Protein 3BIN (pdb70)

Structure (mmCIF, N/CA/C/O backbone):
data_3BIN
#
_entry.id   3BIN
#
_cell.length_a   135.000
_cell.length_b   135.000
_cell.length_c   50.520
_cell.angle_alpha   90.000
_cell.angle_beta   90.000
_cell.angle_gamma   120.000
#
_symmetry.space_group_name_H-M   'P 65'
#
loop_
_entity.id
_entity.type
_entity.pdbx_description
1 polymer 'Band 4.1-like protein 3'
2 polymer 'Cell adhesion molecule 1'
3 water water
#
loop_
_atom_site.group_PDB
_atom_site.id
_atom_site.type_symbol
_atom_site.label_atom_id
_atom_site.label_alt_id
_atom_site.label_comp_id
_atom_site.label_asym_id
_atom_site.label_entity_id
_atom_site.label_seq_id
_atom_site.pdbx_PDB_ins_code
_atom_site.Cartn_x
_atom_site.Cartn_y
_atom_site.Cartn_z
_atom_site.occupancy
_atom_site.B_iso_or_equiv
_atom_site.auth_seq_id
_atom_site.auth_comp_id
_atom_site.auth_asym_id
_atom_site.auth_atom_id
_atom_site.pdbx_PDB_model_num
ATOM 1 N N . ALA A 1 1 ? 80.876 51.481 -8.436 1.00 56.38 108 ALA A N 1
ATOM 2 C CA . ALA A 1 1 ? 80.045 52.584 -8.903 1.00 54.60 108 ALA A CA 1
ATOM 3 C C . ALA A 1 1 ? 78.567 52.212 -8.873 1.00 54.69 108 ALA A C 1
ATOM 4 O O . ALA A 1 1 ? 77.724 52.934 -9.405 1.00 55.42 108 ALA A O 1
ATOM 6 N N . SER A 1 2 ? 78.259 51.080 -8.248 1.00 52.87 109 SER A N 1
ATOM 7 C CA . SER A 1 2 ? 76.883 50.610 -8.148 1.00 51.14 109 SER A CA 1
ATOM 8 C C . SER A 1 2 ? 76.619 49.960 -6.793 1.00 49.28 109 SER A C 1
ATOM 9 O O . SER A 1 2 ? 77.551 49.611 -6.069 1.00 50.11 109 SER A O 1
ATOM 12 N N . MET A 1 3 ? 75.343 49.801 -6.458 1.00 47.01 110 MET A N 1
ATOM 13 C CA . MET A 1 3 ? 74.953 49.193 -5.192 1.00 45.33 110 MET A CA 1
ATOM 14 C C . MET A 1 3 ? 73.841 48.169 -5.392 1.00 43.34 110 MET A C 1
ATOM 15 O O . MET A 1 3 ? 72.902 48.399 -6.155 1.00 41.79 110 MET A O 1
ATOM 20 N N . GLN A 1 4 ? 73.952 47.039 -4.702 1.00 44.38 111 GLN A N 1
ATOM 21 C CA . GLN A 1 4 ? 72.975 45.997 -4.803 1.00 44.91 111 GLN A CA 1
ATOM 22 C C . GLN A 1 4 ? 71.723 46.402 -3.992 1.00 45.84 111 GLN A C 1
ATOM 23 O O . GLN A 1 4 ? 71.816 46.905 -2.849 1.00 47.23 111 GLN A O 1
ATOM 29 N N . CYS A 1 5 ? 70.582 46.220 -4.646 1.00 45.86 112 CYS A N 1
ATOM 30 C CA . CYS A 1 5 ? 69.265 46.370 -4.096 1.00 45.74 112 CYS A CA 1
ATOM 31 C C . CYS A 1 5 ? 68.516 45.043 -4.045 1.00 45.83 112 CYS A C 1
ATOM 32 O O . CYS A 1 5 ? 68.684 44.198 -4.898 1.00 45.78 112 CYS A O 1
ATOM 35 N N . LYS A 1 6 ? 67.697 44.888 -2.991 1.00 46.26 113 LYS A N 1
ATOM 36 C CA . LYS A 1 6 ? 66.847 43.739 -2.809 1.00 45.65 113 LYS A CA 1
ATOM 37 C C . LYS A 1 6 ? 65.443 44.254 -2.573 1.00 44.78 113 LYS A C 1
ATOM 38 O O . LYS A 1 6 ? 65.272 45.142 -1.755 1.00 43.48 113 LYS A O 1
ATOM 44 N N . VAL A 1 7 ? 64.464 43.665 -3.271 1.00 43.29 114 VAL A N 1
ATOM 45 C CA . VAL A 1 7 ? 63.062 44.040 -3.162 1.00 43.93 114 VAL A CA 1
ATOM 46 C C . VAL A 1 7 ? 62.166 42.806 -2.862 1.00 43.67 114 VAL A C 1
ATOM 47 O O . VAL A 1 7 ? 62.135 41.864 -3.633 1.00 42.87 114 VAL A O 1
ATOM 51 N N . ILE A 1 8 ? 61.450 42.815 -1.739 1.00 44.94 115 ILE A N 1
ATOM 52 C CA . ILE A 1 8 ? 60.448 41.755 -1.426 1.00 45.36 115 ILE A CA 1
ATOM 53 C C . ILE A 1 8 ? 59.217 42.076 -2.256 1.00 45.69 115 ILE A C 1
ATOM 54 O O . ILE A 1 8 ? 58.650 43.175 -2.227 1.00 44.40 115 ILE A O 1
ATOM 59 N N . LEU A 1 9 ? 58.837 41.102 -3.055 1.00 46.90 116 LEU A N 1
ATOM 60 C CA . LEU A 1 9 ? 57.725 41.244 -3.961 1.00 46.96 116 LEU A CA 1
ATOM 61 C C . LEU A 1 9 ? 56.485 40.720 -3.252 1.00 46.96 116 LEU A C 1
ATOM 62 O O . LEU A 1 9 ? 56.574 40.133 -2.138 1.00 46.78 116 LEU A O 1
ATOM 67 N N . LEU A 1 10 ? 55.332 40.934 -3.870 1.00 46.96 117 LEU A N 1
ATOM 68 C CA . LEU A 1 10 ? 54.028 40.715 -3.200 1.00 47.54 117 LEU A CA 1
ATOM 69 C C . LEU A 1 10 ? 53.721 39.240 -3.035 1.00 47.59 117 LEU A C 1
ATOM 70 O O . LEU A 1 10 ? 52.914 38.848 -2.179 1.00 46.63 117 LEU A O 1
ATOM 75 N N . ASP A 1 11 ? 54.376 38.388 -3.847 1.00 48.21 118 ASP A N 1
ATOM 76 C CA . ASP A 1 11 ? 54.185 36.941 -3.684 1.00 47.77 118 ASP A CA 1
ATOM 77 C C . ASP A 1 11 ? 55.191 36.346 -2.708 1.00 47.24 118 ASP A C 1
ATOM 78 O O . ASP A 1 11 ? 55.213 35.166 -2.529 1.00 48.11 118 ASP A O 1
ATOM 83 N N . GLY A 1 12 ? 56.065 37.165 -2.130 1.00 47.62 119 GLY A N 1
ATOM 84 C CA . GLY A 1 12 ? 57.003 36.717 -1.111 1.00 47.24 119 GLY A CA 1
ATOM 85 C C . GLY A 1 12 ? 58.413 36.580 -1.670 1.00 47.40 119 GLY A C 1
ATOM 86 O O . GLY A 1 12 ? 59.352 36.510 -0.902 1.00 47.74 119 GLY A O 1
ATOM 87 N N . SER A 1 13 ? 58.564 36.502 -2.989 1.00 46.25 120 SER A N 1
ATOM 88 C CA . SER A 1 13 ? 59.883 36.329 -3.583 1.00 47.64 120 SER A CA 1
ATOM 89 C C . SER A 1 13 ? 60.657 37.661 -3.540 1.00 49.04 120 SER A C 1
ATOM 90 O O . SER A 1 13 ? 60.172 38.699 -3.089 1.00 49.24 120 SER A O 1
ATOM 93 N N . GLU A 1 14 ? 61.885 37.614 -4.026 1.00 50.75 121 GLU A N 1
ATOM 94 C CA . GLU A 1 14 ? 62.895 38.645 -3.780 1.00 51.12 121 GLU A CA 1
ATOM 95 C C . GLU A 1 14 ? 63.502 38.974 -5.119 1.00 50.04 121 GLU A C 1
ATOM 96 O O . GLU A 1 14 ? 63.907 38.075 -5.816 1.00 51.00 121 GLU A O 1
ATOM 102 N N . TYR A 1 15 ? 63.430 40.239 -5.532 1.00 49.49 122 TYR A N 1
ATOM 103 C CA . TYR A 1 15 ? 64.094 40.726 -6.740 1.00 48.34 122 TYR A CA 1
ATOM 104 C C . TYR A 1 15 ? 65.457 41.384 -6.299 1.00 48.60 122 TYR A C 1
ATOM 105 O O . TYR A 1 15 ? 65.482 42.202 -5.367 1.00 48.80 122 TYR A O 1
ATOM 114 N N . THR A 1 16 ? 66.553 41.009 -6.974 1.00 46.68 123 THR A N 1
ATOM 115 C CA . THR A 1 16 ? 67.863 41.577 -6.796 1.00 47.16 123 THR A CA 1
ATOM 116 C C . THR A 1 16 ? 68.278 42.238 -8.123 1.00 47.20 123 THR A C 1
ATOM 117 O O . THR A 1 16 ? 68.115 41.654 -9.200 1.00 47.26 123 THR A O 1
ATOM 121 N N . CYS A 1 17 ? 68.828 43.455 -8.013 1.00 47.26 124 CYS A N 1
ATOM 122 C CA . CYS A 1 17 ? 69.484 44.169 -9.134 1.00 47.89 124 CYS A CA 1
ATOM 123 C C . CYS A 1 17 ? 70.538 45.094 -8.557 1.00 47.05 124 CYS A C 1
ATOM 124 O O . CYS A 1 17 ? 70.728 45.133 -7.363 1.00 46.83 124 CYS A O 1
ATOM 127 N N . ASP A 1 18 ? 71.278 45.737 -9.431 1.00 47.92 125 ASP A N 1
ATOM 128 C CA . ASP A 1 18 ? 72.276 46.717 -9.073 1.00 48.24 125 ASP A CA 1
ATOM 129 C C . ASP A 1 18 ? 71.818 48.028 -9.695 1.00 48.48 125 ASP A C 1
ATOM 130 O O . ASP A 1 18 ? 71.201 48.030 -10.756 1.00 48.66 125 ASP A O 1
ATOM 135 N N . VAL A 1 19 ? 72.128 49.141 -9.036 1.00 47.78 126 VAL A N 1
ATOM 136 C CA . VAL A 1 19 ? 71.770 50.476 -9.541 1.00 46.87 126 VAL A CA 1
ATOM 137 C C . VAL A 1 19 ? 73.024 51.291 -9.301 1.00 46.96 126 VAL A C 1
ATOM 138 O O . VAL A 1 19 ? 73.864 50.931 -8.491 1.00 46.49 126 VAL A O 1
ATOM 142 N N A GLU A 1 20 ? 73.144 52.395 -10.031 0.50 46.65 127 GLU A N 1
ATOM 143 N N B GLU A 1 20 ? 73.177 52.378 -10.021 0.50 46.65 127 GLU A N 1
ATOM 144 C CA A GLU A 1 20 ? 74.266 53.308 -9.864 0.50 46.50 127 GLU A CA 1
ATOM 145 C CA B GLU A 1 20 ? 74.288 53.265 -9.816 0.50 46.50 127 GLU A CA 1
ATOM 146 C C A GLU A 1 20 ? 74.139 53.986 -8.507 0.50 44.86 127 GLU A C 1
ATOM 147 C C B GLU A 1 20 ? 74.161 53.893 -8.458 0.50 44.86 127 GLU A C 1
ATOM 148 O O A GLU A 1 20 ? 73.031 54.242 -8.036 0.50 43.46 127 GLU A O 1
ATOM 149 O O B GLU A 1 20 ? 73.096 54.032 -7.945 0.50 43.46 127 GLU A O 1
ATOM 160 N N . LYS A 1 21 ? 75.272 54.270 -7.876 1.00 44.66 128 LYS A N 1
ATOM 161 C CA . LYS A 1 21 ? 75.254 54.844 -6.535 1.00 45.00 128 LYS A CA 1
ATOM 162 C C . LYS A 1 21 ? 74.340 56.110 -6.371 1.00 44.61 128 LYS A C 1
ATOM 163 O O . LYS A 1 21 ? 73.700 56.319 -5.334 1.00 44.18 128 LYS A O 1
ATOM 169 N N A ARG A 1 22 ? 74.271 56.941 -7.401 0.50 44.16 129 ARG A N 1
ATOM 170 N N B ARG A 1 22 ? 74.273 56.928 -7.411 0.50 44.12 129 ARG A N 1
ATOM 171 C CA A ARG A 1 22 ? 73.485 58.172 -7.327 0.50 44.10 129 ARG A CA 1
ATOM 172 C CA B ARG A 1 22 ? 73.520 58.175 -7.357 0.50 44.00 129 ARG A CA 1
ATOM 173 C C A ARG A 1 22 ? 72.129 58.081 -8.007 0.50 43.62 129 ARG A C 1
ATOM 174 C C B ARG A 1 22 ? 72.148 58.083 -8.026 0.50 43.57 129 ARG A C 1
ATOM 175 O O A ARG A 1 22 ? 71.519 59.106 -8.302 0.50 43.91 129 ARG A O 1
ATOM 176 O O B ARG A 1 22 ? 71.545 59.110 -8.324 0.50 43.87 129 ARG A O 1
ATOM 191 N N . SER A 1 23 ? 71.638 56.870 -8.224 1.00 43.47 130 SER A N 1
ATOM 192 C CA . SER A 1 23 ? 70.320 56.677 -8.851 1.00 43.13 130 SER A CA 1
ATOM 193 C C . SER A 1 23 ? 69.191 57.261 -8.016 1.00 43.64 130 SER A C 1
ATOM 194 O O . SER A 1 23 ? 69.179 57.195 -6.779 1.00 42.26 130 SER A O 1
ATOM 197 N N . ARG A 1 24 ? 68.250 57.878 -8.712 1.00 44.80 131 ARG A N 1
ATOM 198 C CA . ARG A 1 24 ? 66.992 58.287 -8.133 1.00 46.00 131 ARG A CA 1
ATOM 199 C C . ARG A 1 24 ? 66.149 57.028 -7.904 1.00 46.36 131 ARG A C 1
ATOM 200 O O . ARG A 1 24 ? 66.349 56.007 -8.568 1.00 49.52 131 ARG A O 1
ATOM 208 N N . GLY A 1 25 ? 65.199 57.076 -7.001 1.00 45.38 132 GLY A N 1
ATOM 209 C CA . GLY A 1 25 ? 64.292 55.970 -6.803 1.00 45.11 132 GLY A CA 1
ATOM 210 C C . GLY A 1 25 ? 63.576 55.425 -8.031 1.00 45.10 132 GLY A C 1
ATOM 211 O O . GLY A 1 25 ? 63.383 54.236 -8.107 1.00 45.05 132 GLY A O 1
ATOM 212 N N . GLN A 1 26 ? 63.174 56.297 -8.962 1.00 45.02 133 GLN A N 1
ATOM 213 C CA . GLN A 1 26 ? 62.675 55.883 -10.285 1.00 45.43 133 GLN A CA 1
ATOM 214 C C . GLN A 1 26 ? 63.456 54.750 -10.991 1.00 44.89 133 GLN A C 1
ATOM 215 O O . GLN A 1 26 ? 62.870 53.849 -11.556 1.00 46.73 133 GLN A O 1
ATOM 221 N N . VAL A 1 27 ? 64.769 54.811 -10.986 1.00 45.25 134 VAL A N 1
ATOM 222 C CA . VAL A 1 27 ? 65.579 53.763 -11.624 1.00 44.43 134 VAL A CA 1
ATOM 223 C C . VAL A 1 27 ? 65.193 52.369 -11.147 1.00 44.41 134 VAL A C 1
ATOM 224 O O . VAL A 1 27 ? 65.017 51.443 -11.967 1.00 44.25 134 VAL A O 1
ATOM 228 N N . LEU A 1 28 ? 65.116 52.219 -9.824 1.00 44.76 135 LEU A N 1
ATOM 229 C CA . LEU A 1 28 ? 64.892 50.928 -9.191 1.00 43.78 135 LEU A CA 1
ATOM 230 C C . LEU A 1 28 ? 63.429 50.517 -9.391 1.00 45.10 135 LEU A C 1
ATOM 231 O O . LEU A 1 28 ? 63.110 49.383 -9.760 1.00 44.19 135 LEU A O 1
ATOM 236 N N . PHE A 1 29 ? 62.514 51.455 -9.133 1.00 46.30 136 PHE A N 1
ATOM 237 C CA . PHE A 1 29 ? 61.089 51.229 -9.394 1.00 46.18 136 PHE A CA 1
ATOM 238 C C . PHE A 1 29 ? 60.816 50.750 -10.833 1.00 46.09 136 PHE A C 1
ATOM 239 O O . PHE A 1 29 ? 60.094 49.819 -11.061 1.00 46.09 136 PHE A O 1
ATOM 247 N N . ASP A 1 30 ? 61.459 51.358 -11.799 1.00 45.89 137 ASP A N 1
ATOM 248 C CA . ASP A 1 30 ? 61.241 50.979 -13.206 1.00 46.52 137 ASP A CA 1
ATOM 249 C C . ASP A 1 30 ? 61.766 49.593 -13.421 1.00 46.01 137 ASP A C 1
ATOM 250 O O . ASP A 1 30 ? 61.151 48.849 -14.135 1.00 45.67 137 ASP A O 1
ATOM 255 N N . LYS A 1 31 ? 62.860 49.229 -12.755 1.00 45.67 138 LYS A N 1
ATOM 256 C CA . LYS A 1 31 ? 63.408 47.882 -12.928 1.00 45.93 138 LYS A CA 1
ATOM 257 C C . LYS A 1 31 ? 62.507 46.785 -12.320 1.00 45.56 138 LYS A C 1
ATOM 258 O O . LYS A 1 31 ? 62.317 45.732 -12.874 1.00 46.08 138 LYS A O 1
ATOM 264 N N . VAL A 1 32 ? 61.953 47.061 -11.178 1.00 45.75 139 VAL A N 1
ATOM 265 C CA . VAL A 1 32 ? 61.016 46.160 -10.519 1.00 46.57 139 VAL A CA 1
ATOM 266 C C . VAL A 1 32 ? 59.729 45.970 -11.335 1.00 46.17 139 VAL A C 1
ATOM 267 O O . VAL A 1 32 ? 59.298 44.884 -11.512 1.00 48.05 139 VAL A O 1
ATOM 271 N N . CYS A 1 33 ? 59.130 47.033 -11.834 1.00 46.30 140 CYS A N 1
ATOM 272 C CA . CYS A 1 33 ? 57.931 46.946 -12.630 1.00 45.59 140 CYS A CA 1
ATOM 273 C C . CYS A 1 33 ? 58.177 46.272 -13.938 1.00 44.83 140 CYS A C 1
ATOM 274 O O . CYS A 1 33 ? 57.325 45.590 -14.451 1.00 44.26 140 CYS A O 1
ATOM 277 N N . GLU A 1 34 ? 59.325 46.485 -14.515 1.00 45.45 141 GLU A N 1
ATOM 278 C CA . GLU A 1 34 ? 59.707 45.739 -15.726 1.00 45.68 141 GLU A CA 1
ATOM 279 C C . GLU A 1 34 ? 59.791 44.219 -15.464 1.00 45.09 141 GLU A C 1
ATOM 280 O O . GLU A 1 34 ? 59.373 43.386 -16.277 1.00 45.17 141 GLU A O 1
ATOM 286 N N . HIS A 1 35 ? 60.429 43.888 -14.348 1.00 44.64 142 HIS A N 1
ATOM 287 C CA . HIS A 1 35 ? 60.515 42.548 -13.861 1.00 44.68 142 HIS A CA 1
ATOM 288 C C . HIS A 1 35 ? 59.098 41.914 -13.757 1.00 43.86 142 HIS A C 1
ATOM 289 O O . HIS A 1 35 ? 58.923 40.772 -14.085 1.00 42.85 142 HIS A O 1
ATOM 296 N N . LEU A 1 36 ? 58.176 42.651 -13.150 1.00 43.51 143 LEU A N 1
ATOM 297 C CA . LEU A 1 36 ? 56.825 42.271 -12.989 1.00 43.22 143 LEU A CA 1
ATOM 298 C C . LEU A 1 36 ? 55.904 42.397 -14.190 1.00 42.57 143 LEU A C 1
ATOM 299 O O . LEU A 1 36 ? 54.735 42.039 -14.098 1.00 43.16 143 LEU A O 1
ATOM 304 N N . ASN A 1 37 ? 56.412 42.843 -15.318 1.00 42.61 144 ASN A N 1
ATOM 305 C CA . ASN A 1 37 ? 55.608 43.132 -16.519 1.00 42.76 144 ASN A CA 1
ATOM 306 C C . ASN A 1 37 ? 54.355 43.954 -16.165 1.00 44.04 144 ASN A C 1
ATOM 307 O O . ASN A 1 37 ? 53.238 43.710 -16.673 1.00 43.95 144 ASN A O 1
ATOM 312 N N . LEU A 1 38 ? 54.550 44.904 -15.234 1.00 44.67 145 LEU A N 1
ATOM 313 C CA . LEU A 1 38 ? 53.577 45.900 -14.778 1.00 44.15 145 LEU A CA 1
ATOM 314 C C . LEU A 1 38 ? 53.650 47.220 -15.548 1.00 45.62 145 LEU A C 1
ATOM 315 O O . LEU A 1 38 ? 54.655 47.990 -15.452 1.00 46.30 145 LEU A O 1
ATOM 320 N N . LEU A 1 39 ? 52.627 47.436 -16.390 1.00 45.94 146 LEU A N 1
ATOM 321 C CA . LEU A 1 39 ? 52.441 48.645 -17.095 1.00 45.96 146 LEU A CA 1
ATOM 322 C C . LEU A 1 39 ? 51.687 49.753 -16.266 1.00 45.83 146 LEU A C 1
ATOM 323 O O . LEU A 1 39 ? 52.045 50.917 -16.405 1.00 45.22 146 LEU A O 1
ATOM 328 N N . GLU A 1 40 ? 50.707 49.391 -15.430 1.00 45.20 147 GLU A N 1
ATOM 329 C CA . GLU A 1 40 ? 49.952 50.338 -14.598 1.00 45.20 147 GLU A CA 1
ATOM 330 C C . GLU A 1 40 ? 50.656 50.522 -13.290 1.00 45.75 147 GLU A C 1
ATOM 331 O O . GLU A 1 40 ? 50.169 50.142 -12.214 1.00 45.45 147 GLU A O 1
ATOM 337 N N . LYS A 1 41 ? 51.819 51.146 -13.365 1.00 45.87 148 LYS A N 1
ATOM 338 C CA . LYS A 1 41 ? 52.669 51.146 -12.202 1.00 46.86 148 LYS A CA 1
ATOM 339 C C . LYS A 1 41 ? 52.477 52.232 -11.176 1.00 47.49 148 LYS A C 1
ATOM 340 O O . LYS A 1 41 ? 53.041 52.218 -10.104 1.00 49.76 148 LYS A O 1
ATOM 346 N N . ASP A 1 42 ? 51.646 53.173 -11.512 1.00 48.65 149 ASP A N 1
ATOM 347 C CA . ASP A 1 42 ? 51.429 54.373 -10.769 1.00 48.10 149 ASP A CA 1
ATOM 348 C C . ASP A 1 42 ? 50.705 54.153 -9.478 1.00 47.04 149 ASP A C 1
ATOM 349 O O . ASP A 1 42 ? 50.760 54.977 -8.600 1.00 48.14 149 ASP A O 1
ATOM 354 N N . TYR A 1 43 ? 49.975 53.066 -9.376 1.00 45.89 150 TYR A N 1
ATOM 355 C CA . TYR A 1 43 ? 49.312 52.690 -8.143 1.00 46.06 150 TYR A CA 1
ATOM 356 C C . TYR A 1 43 ? 50.286 52.158 -7.090 1.00 46.07 150 TYR A C 1
ATOM 357 O O . TYR A 1 43 ? 49.910 52.008 -5.944 1.00 46.81 150 TYR A O 1
ATOM 366 N N . PHE A 1 44 ? 51.527 51.906 -7.481 1.00 46.03 151 PHE A N 1
ATOM 367 C CA . PHE A 1 44 ? 52.484 51.096 -6.683 1.00 46.92 151 PHE A CA 1
ATOM 368 C C . PHE A 1 44 ? 53.670 51.939 -6.277 1.00 46.79 151 PHE A C 1
ATOM 369 O O . PHE A 1 44 ? 53.927 52.979 -6.860 1.00 47.32 151 PHE A O 1
ATOM 377 N N . GLY A 1 45 ? 54.352 51.509 -5.224 1.00 47.81 152 GLY A N 1
ATOM 378 C CA . GLY A 1 45 ? 55.655 52.055 -4.871 1.00 47.83 152 GLY A CA 1
ATOM 379 C C . GLY A 1 45 ? 56.541 51.087 -4.113 1.00 47.27 152 GLY A C 1
ATOM 380 O O . GLY A 1 45 ? 56.201 49.956 -3.980 1.00 47.33 152 GLY A O 1
ATOM 381 N N . LEU A 1 46 ? 57.642 51.615 -3.582 1.00 47.25 153 LEU A N 1
ATOM 382 C CA . LEU A 1 46 ? 58.651 50.897 -2.798 1.00 47.58 153 LEU A CA 1
ATOM 383 C C . LEU A 1 46 ? 58.738 51.502 -1.425 1.00 46.12 153 LEU A C 1
ATOM 384 O O . LEU A 1 46 ? 58.795 52.705 -1.316 1.00 46.31 153 LEU A O 1
ATOM 389 N N . THR A 1 47 ? 58.656 50.682 -0.378 1.00 46.59 154 THR A N 1
ATOM 390 C CA . THR A 1 47 ? 58.948 51.120 0.992 1.00 46.78 154 THR A CA 1
ATOM 391 C C . THR A 1 47 ? 60.312 50.596 1.456 1.00 47.14 154 THR A C 1
ATOM 392 O O . THR A 1 47 ? 60.901 49.611 0.873 1.00 45.87 154 THR A O 1
ATOM 396 N N . TYR A 1 48 ? 60.845 51.337 2.424 1.00 46.21 155 TYR A N 1
ATOM 397 C CA . TYR A 1 48 ? 62.065 51.018 3.120 1.00 46.17 155 TYR A CA 1
ATOM 398 C C . TYR A 1 48 ? 61.845 51.352 4.582 1.00 45.92 155 TYR A C 1
ATOM 399 O O . TYR A 1 48 ? 60.846 51.984 4.900 1.00 46.28 155 TYR A O 1
ATOM 408 N N . ARG A 1 49 ? 62.680 50.790 5.466 1.00 47.21 156 ARG A N 1
ATOM 409 C CA . ARG A 1 49 ? 62.711 51.148 6.921 1.00 47.67 156 ARG A CA 1
ATOM 410 C C . ARG A 1 49 ? 63.882 52.056 7.137 1.00 48.30 156 ARG A C 1
ATOM 411 O O . ARG A 1 49 ? 64.951 51.824 6.540 1.00 48.52 156 ARG A O 1
ATOM 419 N N . ASP A 1 50 ? 63.699 53.095 7.944 1.00 48.58 157 ASP A N 1
ATOM 420 C CA . ASP A 1 50 ? 64.779 53.996 8.270 1.00 49.31 157 ASP A CA 1
ATOM 421 C C . ASP A 1 50 ? 65.458 53.520 9.563 1.00 50.16 157 ASP A C 1
ATOM 422 O O . ASP A 1 50 ? 65.091 52.435 10.108 1.00 50.58 157 ASP A O 1
ATOM 427 N N . ALA A 1 51 ? 66.421 54.325 10.046 1.00 50.10 158 ALA A N 1
ATOM 428 C CA . ALA A 1 51 ? 67.278 53.917 11.146 1.00 51.15 158 ALA A CA 1
ATOM 429 C C . ALA A 1 51 ? 66.469 53.760 12.399 1.00 52.14 158 ALA A C 1
ATOM 430 O O . ALA A 1 51 ? 66.968 53.130 13.340 1.00 53.66 158 ALA A O 1
ATOM 432 N N . GLU A 1 52 ? 65.225 54.295 12.415 1.00 52.58 159 GLU A N 1
ATOM 433 C CA . GLU A 1 52 ? 64.302 54.172 13.580 1.00 51.74 159 GLU A CA 1
ATOM 434 C C . GLU A 1 52 ? 63.283 53.052 13.337 1.00 51.17 159 GLU A C 1
ATOM 435 O O . GLU A 1 52 ? 62.331 52.898 14.088 1.00 50.59 159 GLU A O 1
ATOM 441 N N . ASN A 1 53 ? 63.486 52.291 12.269 1.00 50.61 160 ASN A N 1
ATOM 442 C CA . ASN A 1 53 ? 62.594 51.196 11.879 1.00 50.75 160 ASN A CA 1
ATOM 443 C C . ASN A 1 53 ? 61.159 51.616 11.515 1.00 50.13 160 ASN A C 1
ATOM 444 O O . ASN A 1 53 ? 60.227 50.807 11.613 1.00 49.07 160 ASN A O 1
ATOM 449 N N . GLN A 1 54 ? 61.009 52.872 11.091 1.00 50.26 161 GLN A N 1
ATOM 450 C CA . GLN A 1 54 ? 59.747 53.377 10.536 1.00 50.67 161 GLN A CA 1
ATOM 451 C C . GLN A 1 54 ? 59.699 53.135 9.035 1.00 49.99 161 GLN A C 1
ATOM 452 O O . GLN A 1 54 ? 60.697 53.333 8.361 1.00 49.08 161 GLN A O 1
ATOM 458 N N . LYS A 1 55 ? 58.523 52.735 8.530 1.00 50.24 162 LYS A N 1
ATOM 459 C CA . LYS A 1 55 ? 58.282 52.614 7.089 1.00 51.32 162 LYS A CA 1
ATOM 460 C C . LYS A 1 55 ? 58.124 53.929 6.335 1.00 49.67 162 LYS A C 1
ATOM 461 O O . LYS A 1 55 ? 57.414 54.829 6.767 1.00 48.30 162 LYS A O 1
ATOM 467 N N . ASN A 1 56 ? 58.698 53.978 5.136 1.00 48.39 163 ASN A N 1
ATOM 468 C CA . ASN A 1 56 ? 58.800 55.218 4.394 1.00 46.52 163 ASN A CA 1
ATOM 469 C C . ASN A 1 56 ? 58.599 54.840 2.992 1.00 44.59 163 ASN A C 1
ATOM 470 O O . ASN A 1 56 ? 59.101 53.860 2.629 1.00 44.27 163 ASN A O 1
ATOM 475 N N . TRP A 1 57 ? 57.924 55.644 2.181 1.00 44.71 164 TRP A N 1
ATOM 476 C CA . TRP A 1 57 ? 57.938 55.424 0.729 1.00 45.01 164 TRP A CA 1
ATOM 477 C C . TRP A 1 57 ? 59.236 55.938 0.151 1.00 44.64 164 TRP A C 1
ATOM 478 O O . TRP A 1 57 ? 59.650 57.005 0.499 1.00 44.02 164 TRP A O 1
ATOM 489 N N . LEU A 1 58 ? 59.862 55.179 -0.762 1.00 45.22 165 LEU A N 1
ATOM 490 C CA . LEU A 1 58 ? 60.992 55.695 -1.520 1.00 45.21 165 LEU A CA 1
ATOM 491 C C . LEU A 1 58 ? 60.449 56.704 -2.499 1.00 45.77 165 LEU A C 1
ATOM 492 O O . LEU A 1 58 ? 59.604 56.386 -3.278 1.00 46.78 165 LEU A O 1
ATOM 497 N N . ASP A 1 59 ? 60.899 57.947 -2.399 1.00 46.97 166 ASP A N 1
ATOM 498 C CA . ASP A 1 59 ? 60.575 59.038 -3.343 1.00 45.96 166 ASP A CA 1
ATOM 499 C C . ASP A 1 59 ? 61.343 58.765 -4.644 1.00 45.87 166 ASP A C 1
ATOM 500 O O . ASP A 1 59 ? 62.566 58.764 -4.636 1.00 44.74 166 ASP A O 1
ATOM 505 N N . PRO A 1 60 ? 60.611 58.519 -5.775 1.00 46.68 167 PRO A N 1
ATOM 506 C CA . PRO A 1 60 ? 61.222 58.238 -7.064 1.00 45.94 167 PRO A CA 1
ATOM 507 C C . PRO A 1 60 ? 61.938 59.397 -7.675 1.00 45.89 167 PRO A C 1
ATOM 508 O O . PRO A 1 60 ? 62.776 59.214 -8.527 1.00 46.53 167 PRO A O 1
ATOM 512 N N . ALA A 1 61 ? 61.661 60.595 -7.209 1.00 46.56 168 ALA A N 1
ATOM 513 C CA . ALA A 1 61 ? 62.250 61.808 -7.778 1.00 47.08 168 ALA A CA 1
ATOM 514 C C . ALA A 1 61 ? 63.586 62.145 -7.147 1.00 47.80 168 ALA A C 1
ATOM 515 O O . ALA A 1 61 ? 64.245 63.073 -7.562 1.00 49.70 168 ALA A O 1
ATOM 517 N N . LYS A 1 62 ? 64.001 61.375 -6.166 1.00 48.22 169 LYS A N 1
ATOM 518 C CA . LYS A 1 62 ? 65.127 61.732 -5.338 1.00 48.83 169 LYS A CA 1
ATOM 519 C C . LYS A 1 62 ? 66.146 60.599 -5.273 1.00 47.30 169 LYS A C 1
ATOM 520 O O . LYS A 1 62 ? 65.755 59.460 -5.318 1.00 46.40 169 LYS A O 1
ATOM 526 N N . GLU A 1 63 ? 67.431 60.921 -5.173 1.00 46.56 170 GLU A N 1
ATOM 527 C CA . GLU A 1 63 ? 68.465 59.914 -4.893 1.00 46.68 170 GLU A CA 1
ATOM 528 C C . GLU A 1 63 ? 68.068 58.987 -3.716 1.00 45.82 170 GLU A C 1
ATOM 529 O O . GLU A 1 63 ? 67.553 59.442 -2.662 1.00 45.34 170 GLU A O 1
ATOM 535 N N . ILE A 1 64 ? 68.259 57.702 -3.944 1.00 45.11 171 ILE A N 1
ATOM 536 C CA . ILE A 1 64 ? 68.071 56.665 -2.968 1.00 45.58 171 ILE A CA 1
ATOM 537 C C . ILE A 1 64 ? 69.032 56.894 -1.818 1.00 46.19 171 ILE A C 1
ATOM 538 O O . ILE A 1 64 ? 68.696 56.696 -0.689 1.00 47.13 171 ILE A O 1
ATOM 543 N N . LYS A 1 65 ? 70.233 57.288 -2.171 1.00 46.00 172 LYS A N 1
ATOM 544 C CA . LYS A 1 65 ? 71.294 57.737 -1.295 1.00 46.51 172 LYS A CA 1
ATOM 545 C C . LYS A 1 65 ? 70.840 58.614 -0.159 1.00 47.01 172 LYS A C 1
ATOM 546 O O . LYS A 1 65 ? 71.282 58.476 0.938 1.00 47.09 172 LYS A O 1
ATOM 552 N N . LYS A 1 66 ? 69.980 59.561 -0.456 1.00 47.97 173 LYS A N 1
ATOM 553 C CA . LYS A 1 66 ? 69.603 60.562 0.500 1.00 47.62 173 LYS A CA 1
ATOM 554 C C . LYS A 1 66 ? 68.559 60.079 1.421 1.00 48.46 173 LYS A C 1
ATOM 555 O O . LYS A 1 66 ? 68.457 60.533 2.514 1.00 50.80 173 LYS A O 1
ATOM 561 N N . GLN A 1 67 ? 67.795 59.124 0.954 1.00 47.47 174 GLN A N 1
ATOM 562 C CA . GLN A 1 67 ? 66.704 58.535 1.686 1.00 46.33 174 GLN A CA 1
ATOM 563 C C . GLN A 1 67 ? 67.131 57.368 2.601 1.00 46.63 174 GLN A C 1
ATOM 564 O O . GLN A 1 67 ? 66.811 57.360 3.799 1.00 46.78 174 GLN A O 1
ATOM 570 N N . VAL A 1 68 ? 67.852 56.383 2.045 1.00 46.61 175 VAL A N 1
ATOM 571 C CA . VAL A 1 68 ? 68.316 55.193 2.799 1.00 44.65 175 VAL A CA 1
ATOM 572 C C . VAL A 1 68 ? 69.783 55.474 3.070 1.00 45.42 175 VAL A C 1
ATOM 573 O O . VAL A 1 68 ? 70.642 55.398 2.136 1.00 45.64 175 VAL A O 1
ATOM 577 N N . ARG A 1 69 ? 70.081 55.848 4.333 1.00 44.72 176 ARG A N 1
ATOM 578 C CA . ARG A 1 69 ? 71.448 56.177 4.747 1.00 44.04 176 ARG A CA 1
ATOM 579 C C . ARG A 1 69 ? 72.342 54.925 4.869 1.00 44.09 176 ARG A C 1
ATOM 580 O O . ARG A 1 69 ? 73.559 54.977 4.567 1.00 44.65 176 ARG A O 1
ATOM 588 N N . SER A 1 70 ? 71.754 53.831 5.366 1.00 42.95 177 SER A N 1
ATOM 589 C CA . SER A 1 70 ? 72.371 52.528 5.353 1.00 43.19 177 SER A CA 1
ATOM 590 C C . SER A 1 70 ? 72.676 52.074 3.919 1.00 42.58 177 SER A C 1
ATOM 591 O O . SER A 1 70 ? 71.935 52.357 3.030 1.00 43.43 177 SER A O 1
ATOM 594 N N . GLY A 1 71 ? 73.709 51.273 3.725 1.00 42.89 178 GLY A N 1
ATOM 595 C CA . GLY A 1 71 ? 73.927 50.605 2.416 1.00 42.92 178 GLY A CA 1
ATOM 596 C C . GLY A 1 71 ? 73.001 49.452 2.139 1.00 43.22 178 GLY A C 1
ATOM 597 O O . GLY A 1 71 ? 73.076 48.876 1.065 1.00 42.25 178 GLY A O 1
ATOM 598 N N . ALA A 1 72 ? 72.170 49.102 3.140 1.00 43.80 179 ALA A N 1
ATOM 599 C CA . ALA A 1 72 ? 71.220 48.025 3.075 1.00 44.06 179 ALA A CA 1
ATOM 600 C C . ALA A 1 72 ? 69.983 48.568 2.358 1.00 44.91 179 ALA A C 1
ATOM 601 O O . ALA A 1 72 ? 68.966 48.944 2.951 1.00 45.82 179 ALA A O 1
ATOM 603 N N . TRP A 1 73 ? 70.076 48.554 1.038 1.00 45.01 180 TRP A N 1
ATOM 604 C CA . TRP A 1 73 ? 69.072 49.099 0.121 1.00 44.90 180 TRP A CA 1
ATOM 605 C C . TRP A 1 73 ? 68.100 47.951 -0.105 1.00 45.81 180 TRP A C 1
ATOM 606 O O . TRP A 1 73 ? 68.084 47.324 -1.199 1.00 45.73 180 TRP A O 1
ATOM 617 N N A HIS A 1 74 ? 67.350 47.631 0.969 0.50 45.98 181 HIS A N 1
ATOM 618 N N B HIS A 1 74 ? 67.310 47.664 0.940 0.50 45.39 181 HIS A N 1
ATOM 619 C CA A HIS A 1 74 ? 66.333 46.581 0.984 0.50 45.54 181 HIS A CA 1
ATOM 620 C CA B HIS A 1 74 ? 66.367 46.562 0.939 0.50 44.86 181 HIS A CA 1
ATOM 621 C C A HIS A 1 74 ? 65.006 47.299 0.967 0.50 45.69 181 HIS A C 1
ATOM 622 C C B HIS A 1 74 ? 64.968 47.149 1.069 0.50 45.19 181 HIS A C 1
ATOM 623 O O A HIS A 1 74 ? 64.791 48.257 1.714 0.50 46.03 181 HIS A O 1
ATOM 624 O O B HIS A 1 74 ? 64.652 47.815 2.055 0.50 45.34 181 HIS A O 1
ATOM 637 N N . PHE A 1 75 ? 64.120 46.816 0.100 1.00 45.84 182 PHE A N 1
ATOM 638 C CA . PHE A 1 75 ? 62.813 47.449 -0.057 1.00 45.48 182 PHE A CA 1
ATOM 639 C C . PHE A 1 75 ? 61.668 46.445 -0.141 1.00 46.58 182 PHE A C 1
ATOM 640 O O . PHE A 1 75 ? 61.882 45.246 -0.317 1.00 47.39 182 PHE A O 1
ATOM 648 N N . SER A 1 76 ? 60.450 46.963 -0.027 1.00 46.37 183 SER A N 1
ATOM 649 C CA . SER A 1 76 ? 59.233 46.179 -0.216 1.00 46.49 183 SER A CA 1
ATOM 650 C C . SER A 1 76 ? 58.321 46.827 -1.264 1.00 44.55 183 SER A C 1
ATOM 651 O O . SER A 1 76 ? 58.012 48.016 -1.182 1.00 43.52 183 SER A O 1
ATOM 654 N N . PHE A 1 77 ? 57.898 46.035 -2.246 1.00 45.04 184 PHE A N 1
ATOM 655 C CA . PHE A 1 77 ? 57.026 46.508 -3.330 1.00 45.27 184 PHE A CA 1
ATOM 656 C C . PHE A 1 77 ? 55.560 46.385 -2.891 1.00 46.01 184 PHE A C 1
ATOM 657 O O . PHE A 1 77 ? 55.073 45.303 -2.534 1.00 45.97 184 PHE A O 1
ATOM 665 N N . ASN A 1 78 ? 54.839 47.499 -2.944 1.00 46.70 185 ASN A N 1
ATOM 666 C CA . ASN A 1 78 ? 53.529 47.584 -2.307 1.00 45.96 185 ASN A CA 1
ATOM 667 C C . ASN A 1 78 ? 52.575 48.468 -3.093 1.00 46.58 185 ASN A C 1
ATOM 668 O O . ASN A 1 78 ? 52.999 49.280 -3.887 1.00 45.11 185 ASN A O 1
ATOM 673 N N . VAL A 1 79 ? 51.263 48.293 -2.864 1.00 47.19 186 VAL A N 1
ATOM 674 C CA . VAL A 1 79 ? 50.262 49.226 -3.383 1.00 44.88 186 VAL A CA 1
ATOM 675 C C . VAL A 1 79 ? 50.384 50.525 -2.534 1.00 45.26 186 VAL A C 1
ATOM 676 O O . VAL A 1 79 ? 50.456 50.482 -1.284 1.00 44.30 186 VAL A O 1
ATOM 680 N N . LYS A 1 80 ? 50.476 51.647 -3.241 1.00 44.73 187 LYS A N 1
ATOM 681 C CA . LYS A 1 80 ? 50.533 52.985 -2.651 1.00 45.28 187 LYS A CA 1
ATOM 682 C C . LYS A 1 80 ? 49.174 53.675 -2.708 1.00 43.30 187 LYS A C 1
ATOM 683 O O . LYS A 1 80 ? 48.706 54.259 -1.747 1.00 42.27 187 LYS A O 1
ATOM 689 N N . PHE A 1 81 ? 48.554 53.618 -3.889 1.00 45.03 188 PHE A N 1
ATOM 690 C CA . PHE A 1 81 ? 47.245 54.263 -4.100 1.00 45.19 188 PHE A CA 1
ATOM 691 C C . PHE A 1 81 ? 46.316 53.166 -4.477 1.00 44.95 188 PHE A C 1
ATOM 692 O O . PHE A 1 81 ? 46.450 52.578 -5.528 1.00 44.15 188 PHE A O 1
ATOM 700 N N . TYR A 1 82 ? 45.374 52.866 -3.594 1.00 45.68 189 TYR A N 1
ATOM 701 C CA . TYR A 1 82 ? 44.415 51.774 -3.860 1.00 46.04 189 TYR A CA 1
ATOM 702 C C . TYR A 1 82 ? 43.297 52.346 -4.717 1.00 46.04 189 TYR A C 1
ATOM 703 O O . TYR A 1 82 ? 42.635 53.329 -4.280 1.00 45.41 189 TYR A O 1
ATOM 712 N N . PRO A 1 83 ? 43.099 51.765 -5.922 1.00 46.24 190 PRO A N 1
ATOM 713 C CA . PRO A 1 83 ? 42.039 52.219 -6.833 1.00 46.83 190 PRO A CA 1
ATOM 714 C C . PRO A 1 83 ? 40.664 52.066 -6.177 1.00 46.87 190 PRO A C 1
ATOM 715 O O . PRO A 1 83 ? 40.340 50.972 -5.696 1.00 49.00 190 PRO A O 1
ATOM 719 N N . PRO A 1 84 ? 39.859 53.125 -6.166 1.00 46.30 191 PRO A N 1
ATOM 720 C CA . PRO A 1 84 ? 38.497 52.952 -5.678 1.00 47.11 191 PRO A CA 1
ATOM 721 C C . PRO A 1 84 ? 37.626 51.936 -6.449 1.00 47.58 191 PRO A C 1
ATOM 722 O O . PRO A 1 84 ? 36.734 51.374 -5.828 1.00 47.63 191 PRO A O 1
ATOM 726 N N . ASP A 1 85 ? 37.824 51.804 -7.780 1.00 48.55 192 ASP A N 1
ATOM 727 C CA . ASP A 1 85 ? 37.220 50.754 -8.623 1.00 47.86 192 ASP A CA 1
ATOM 728 C C . ASP A 1 85 ? 38.220 49.991 -9.462 1.00 47.93 192 ASP A C 1
ATOM 729 O O . ASP A 1 85 ? 38.560 50.374 -10.557 1.00 48.61 192 ASP A O 1
ATOM 734 N N . PRO A 1 86 ? 38.706 48.877 -8.909 1.00 47.54 193 PRO A N 1
ATOM 735 C CA . PRO A 1 86 ? 39.629 48.008 -9.591 1.00 46.57 193 PRO A CA 1
ATOM 736 C C . PRO A 1 86 ? 39.128 47.384 -10.845 1.00 45.96 193 PRO A C 1
ATOM 737 O O . PRO A 1 86 ? 39.973 46.953 -11.591 1.00 45.47 193 PRO A O 1
ATOM 741 N N . ALA A 1 87 ? 37.798 47.265 -11.054 1.00 45.18 194 ALA A N 1
ATOM 742 C CA . ALA A 1 87 ? 37.268 46.780 -12.316 1.00 45.41 194 ALA A CA 1
ATOM 743 C C . ALA A 1 87 ? 37.649 47.660 -13.505 1.00 45.31 194 ALA A C 1
ATOM 744 O O . ALA A 1 87 ? 37.577 47.194 -14.613 1.00 44.89 194 ALA A O 1
ATOM 746 N N . GLN A 1 88 ? 38.041 48.915 -13.246 1.00 46.26 195 GLN A N 1
ATOM 747 C CA . GLN A 1 88 ? 38.395 49.913 -14.259 1.00 47.02 195 GLN A CA 1
ATOM 748 C C . GLN A 1 88 ? 39.881 49.895 -14.621 1.00 47.23 195 GLN A C 1
ATOM 749 O O . GLN A 1 88 ? 40.304 50.506 -15.587 1.00 47.37 195 GLN A O 1
ATOM 755 N N . LEU A 1 89 ? 40.690 49.168 -13.856 1.00 47.42 196 LEU A N 1
ATOM 756 C CA . LEU A 1 89 ? 42.061 48.899 -14.241 1.00 47.75 196 LEU A CA 1
ATOM 757 C C . LEU A 1 89 ? 42.109 48.254 -15.621 1.00 47.41 196 LEU A C 1
ATOM 758 O O . LEU A 1 89 ? 41.257 47.477 -15.925 1.00 47.53 196 LEU A O 1
ATOM 763 N N . SER A 1 90 ? 43.095 48.575 -16.454 1.00 46.96 197 SER A N 1
ATOM 764 C CA . SER A 1 90 ? 43.135 48.028 -17.806 1.00 47.30 197 SER A CA 1
ATOM 765 C C . SER A 1 90 ? 43.562 46.555 -17.857 1.00 45.92 197 SER A C 1
ATOM 766 O O . SER A 1 90 ? 43.235 45.845 -18.796 1.00 44.49 197 SER A O 1
ATOM 769 N N . GLU A 1 91 ? 44.382 46.137 -16.896 1.00 45.64 198 GLU A N 1
ATOM 770 C CA . GLU A 1 91 ? 45.069 44.828 -16.999 1.00 46.04 198 GLU A CA 1
ATOM 771 C C . GLU A 1 91 ? 44.759 43.933 -15.826 1.00 44.68 198 GLU A C 1
ATOM 772 O O . GLU A 1 91 ? 44.712 44.363 -14.683 1.00 45.28 198 GLU A O 1
ATOM 778 N N . ASP A 1 92 ? 44.493 42.682 -16.152 1.00 45.12 199 ASP A N 1
ATOM 779 C CA . ASP A 1 92 ? 44.304 41.600 -15.145 1.00 44.64 199 ASP A CA 1
ATOM 780 C C . ASP A 1 92 ? 45.462 41.499 -14.189 1.00 44.05 199 ASP A C 1
ATOM 781 O O . ASP A 1 92 ? 45.253 41.342 -13.000 1.00 45.04 199 ASP A O 1
ATOM 786 N N . ILE A 1 93 ? 46.687 41.652 -14.680 1.00 44.56 200 ILE A N 1
ATOM 787 C CA . ILE A 1 93 ? 47.847 41.548 -13.822 1.00 44.80 200 ILE A CA 1
ATOM 788 C C . ILE A 1 93 ? 47.919 42.618 -12.715 1.00 45.02 200 ILE A C 1
ATOM 789 O O . ILE A 1 93 ? 48.375 42.319 -11.599 1.00 46.26 200 ILE A O 1
ATOM 794 N N . THR A 1 94 ? 47.483 43.859 -12.989 1.00 45.01 201 THR A N 1
ATOM 795 C CA . THR A 1 94 ? 47.431 44.922 -11.966 1.00 45.27 201 THR A CA 1
ATOM 796 C C . THR A 1 94 ? 46.534 44.502 -10.846 1.00 45.95 201 THR A C 1
ATOM 797 O O . THR A 1 94 ? 46.880 44.613 -9.695 1.00 46.82 201 THR A O 1
ATOM 801 N N . ARG A 1 95 ? 45.372 43.979 -11.227 1.00 46.67 202 ARG A N 1
ATOM 802 C CA . ARG A 1 95 ? 44.378 43.453 -10.290 1.00 46.65 202 ARG A CA 1
ATOM 803 C C . ARG A 1 95 ? 44.867 42.287 -9.441 1.00 46.78 202 ARG A C 1
ATOM 804 O O . ARG A 1 95 ? 44.512 42.218 -8.284 1.00 47.71 202 ARG A O 1
ATOM 812 N N . TYR A 1 96 ? 45.675 41.410 -10.024 1.00 45.78 203 TYR A N 1
ATOM 813 C CA . TYR A 1 96 ? 46.317 40.337 -9.357 1.00 46.47 203 TYR A CA 1
ATOM 814 C C . TYR A 1 96 ? 47.315 40.791 -8.257 1.00 47.48 203 TYR A C 1
ATOM 815 O O . TYR A 1 96 ? 47.281 40.284 -7.140 1.00 47.87 203 TYR A O 1
ATOM 824 N N . TYR A 1 97 ? 48.196 41.727 -8.586 1.00 47.79 204 TYR A N 1
ATOM 825 C CA . TYR A 1 97 ? 49.130 42.308 -7.609 1.00 46.98 204 TYR A CA 1
ATOM 826 C C . TYR A 1 97 ? 48.343 43.025 -6.506 1.00 46.94 204 TYR A C 1
ATOM 827 O O . TYR A 1 97 ? 48.628 42.861 -5.313 1.00 47.48 204 TYR A O 1
ATOM 836 N N . LEU A 1 98 ? 47.315 43.772 -6.910 1.00 46.66 205 LEU A N 1
ATOM 837 C CA . LEU A 1 98 ? 46.321 44.301 -5.970 1.00 46.73 205 LEU A CA 1
ATOM 838 C C . LEU A 1 98 ? 45.688 43.253 -5.018 1.00 46.59 205 LEU A C 1
ATOM 839 O O . LEU A 1 98 ? 45.696 43.447 -3.818 1.00 47.40 205 LEU A O 1
ATOM 844 N N . CYS A 1 99 ? 45.213 42.123 -5.536 1.00 45.75 206 CYS A N 1
ATOM 845 C CA . CYS A 1 99 ? 44.741 41.045 -4.637 1.00 45.68 206 CYS A CA 1
ATOM 846 C C . CYS A 1 99 ? 45.772 40.524 -3.657 1.00 44.27 206 CYS A C 1
ATOM 847 O O . CYS A 1 99 ? 45.434 40.193 -2.548 1.00 43.37 206 CYS A O 1
ATOM 850 N N . LEU A 1 100 ? 47.017 40.376 -4.106 1.00 44.87 207 LEU A N 1
ATOM 851 C CA . LEU A 1 100 ? 48.080 39.870 -3.269 1.00 44.96 207 LEU A CA 1
ATOM 852 C C . LEU A 1 100 ? 48.330 40.791 -2.075 1.00 43.86 207 LEU A C 1
ATOM 853 O O . LEU A 1 100 ? 48.542 40.343 -0.960 1.00 45.49 207 LEU A O 1
ATOM 858 N N . GLN A 1 101 ? 48.322 42.078 -2.335 1.00 43.58 208 GLN A N 1
ATOM 859 C CA . GLN A 1 101 ? 48.463 43.112 -1.326 1.00 44.02 208 GLN A CA 1
ATOM 860 C C . GLN A 1 101 ? 47.335 43.094 -0.298 1.00 43.51 208 GLN A C 1
ATOM 861 O O . GLN A 1 101 ? 47.585 43.131 0.900 1.00 43.87 208 GLN A O 1
ATOM 867 N N . LEU A 1 102 ? 46.100 43.042 -0.797 1.00 43.67 209 LEU A N 1
ATOM 868 C CA . LEU A 1 102 ? 44.917 42.973 0.031 1.00 44.39 209 LEU A CA 1
ATOM 869 C C . LEU A 1 102 ? 44.867 41.704 0.842 1.00 44.73 209 LEU A C 1
ATOM 870 O O . LEU A 1 102 ? 44.417 41.731 1.951 1.00 45.65 209 LEU A O 1
ATOM 875 N N . ARG A 1 103 ? 45.346 40.597 0.311 1.00 45.02 210 ARG A N 1
ATOM 876 C CA . ARG A 1 103 ? 45.488 39.379 1.099 1.00 45.89 210 ARG A CA 1
ATOM 877 C C . ARG A 1 103 ? 46.419 39.514 2.309 1.00 45.09 210 ARG A C 1
ATOM 878 O O . ARG A 1 103 ? 46.158 39.016 3.362 1.00 44.94 210 ARG A O 1
ATOM 886 N N . ASP A 1 104 ? 47.528 40.185 2.114 1.00 46.33 211 ASP A N 1
ATOM 887 C CA . ASP A 1 104 ? 48.404 40.519 3.193 1.00 46.15 211 ASP A CA 1
ATOM 888 C C . ASP A 1 104 ? 47.705 41.468 4.127 1.00 46.15 211 ASP A C 1
ATOM 889 O O . ASP A 1 104 ? 47.708 41.189 5.339 1.00 46.49 211 ASP A O 1
ATOM 894 N N . ASP A 1 105 ? 47.154 42.582 3.588 1.00 45.57 212 ASP A N 1
ATOM 895 C CA . ASP A 1 105 ? 46.352 43.579 4.426 1.00 46.03 212 ASP A CA 1
ATOM 896 C C . ASP A 1 105 ? 45.345 42.923 5.357 1.00 45.30 212 ASP A C 1
ATOM 897 O O . ASP A 1 105 ? 45.239 43.305 6.532 1.00 47.11 212 ASP A O 1
ATOM 902 N N . ILE A 1 106 ? 44.620 41.924 4.853 1.00 45.60 213 ILE A N 1
ATOM 903 C CA . ILE A 1 106 ? 43.692 41.114 5.677 1.00 45.73 213 ILE A CA 1
ATOM 904 C C . ILE A 1 106 ? 44.445 40.234 6.719 1.00 46.01 213 ILE A C 1
ATOM 905 O O . ILE A 1 106 ? 44.183 40.309 7.915 1.00 47.47 213 ILE A O 1
ATOM 910 N N . VAL A 1 107 ? 45.389 39.411 6.276 1.00 45.41 214 VAL A N 1
ATOM 911 C CA . VAL A 1 107 ? 46.029 38.458 7.166 1.00 45.15 214 VAL A CA 1
ATOM 912 C C . VAL A 1 107 ? 46.763 39.193 8.295 1.00 45.45 214 VAL A C 1
ATOM 913 O O . VAL A 1 107 ? 46.751 38.779 9.456 1.00 44.34 214 VAL A O 1
ATOM 917 N N . SER A 1 108 ? 47.338 40.340 7.953 1.00 45.74 215 SER A N 1
ATOM 918 C CA . SER A 1 108 ? 48.081 41.116 8.936 1.00 44.88 215 SER A CA 1
ATOM 919 C C . SER A 1 108 ? 47.157 41.883 9.872 1.00 45.03 215 SER A C 1
ATOM 920 O O . SER A 1 108 ? 47.616 42.494 10.816 1.00 45.11 215 SER A O 1
ATOM 923 N N . GLY A 1 109 ? 45.859 41.903 9.583 1.00 45.60 216 GLY A N 1
ATOM 924 C CA . GLY A 1 109 ? 44.918 42.643 10.409 1.00 45.21 21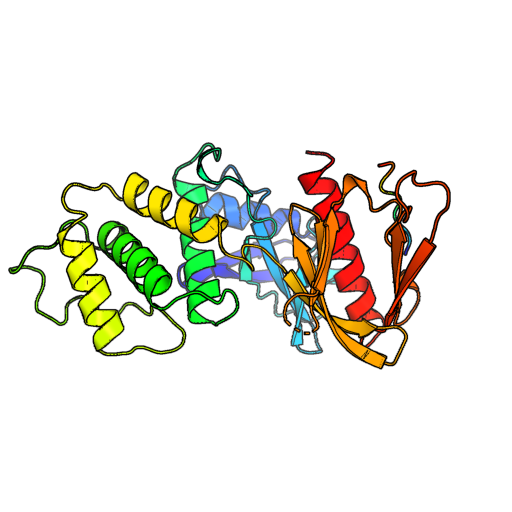6 GLY A CA 1
ATOM 925 C C . GLY A 1 109 ? 44.768 44.109 10.075 1.00 45.14 216 GLY A C 1
ATOM 926 O O . GLY A 1 109 ? 44.007 44.811 10.736 1.00 45.27 216 GLY A O 1
ATOM 927 N N . ARG A 1 110 ? 45.437 44.586 9.034 1.00 45.17 217 ARG A N 1
ATOM 928 C CA . ARG A 1 110 ? 45.310 45.996 8.647 1.00 45.63 217 ARG A CA 1
ATOM 929 C C . ARG A 1 110 ? 43.955 46.359 8.035 1.00 46.02 217 ARG A C 1
ATOM 930 O O . ARG A 1 110 ? 43.542 47.528 8.095 1.00 46.48 217 ARG A O 1
ATOM 938 N N . LEU A 1 111 ? 43.277 45.376 7.430 1.00 45.41 218 LEU A N 1
ATOM 939 C CA . LEU A 1 111 ? 41.957 45.573 6.849 1.00 45.00 218 LEU A CA 1
ATOM 940 C C . LEU A 1 111 ? 41.062 44.591 7.584 1.00 44.76 218 LEU A C 1
ATOM 941 O O . LEU A 1 111 ? 41.067 43.411 7.312 1.00 44.25 218 LEU A O 1
ATOM 946 N N . PRO A 1 112 ? 40.343 45.058 8.595 1.00 45.16 219 PRO A N 1
ATOM 947 C CA . PRO A 1 112 ? 39.403 44.146 9.286 1.00 45.84 219 PRO A CA 1
ATOM 948 C C . PRO A 1 112 ? 38.132 43.850 8.466 1.00 45.87 219 PRO A C 1
ATOM 949 O O . PRO A 1 112 ? 37.739 44.693 7.661 1.00 46.19 219 PRO A O 1
ATOM 953 N N . CYS A 1 113 ? 37.519 42.681 8.641 1.00 45.70 220 CYS A N 1
ATOM 954 C CA . CYS A 1 113 ? 36.190 42.452 8.060 1.00 47.12 220 CYS A CA 1
ATOM 955 C C . CYS A 1 113 ? 35.357 41.321 8.686 1.00 46.46 220 CYS A C 1
ATOM 956 O O . CYS A 1 113 ? 35.864 40.545 9.479 1.00 46.10 220 CYS A O 1
ATOM 959 N N . SER A 1 114 ? 34.086 41.207 8.321 1.00 46.17 221 SER A N 1
ATOM 960 C CA . SER A 1 114 ? 33.249 40.189 8.967 1.00 46.81 221 SER A CA 1
ATOM 961 C C . SER A 1 114 ? 33.725 38.747 8.655 1.00 46.62 221 SER A C 1
ATOM 962 O O . SER A 1 114 ? 34.324 38.496 7.622 1.00 46.95 221 SER A O 1
ATOM 965 N N . PHE A 1 115 ? 33.525 37.815 9.590 1.00 46.88 222 PHE A N 1
ATOM 966 C CA . PHE A 1 115 ? 33.735 36.373 9.346 1.00 46.71 222 PHE A CA 1
ATOM 967 C C . PHE A 1 115 ? 33.177 35.998 7.974 1.00 46.52 222 PHE A C 1
ATOM 968 O O . PHE A 1 115 ? 33.752 35.197 7.235 1.00 45.98 222 PHE A O 1
ATOM 976 N N . VAL A 1 116 ? 32.023 36.601 7.686 1.00 46.49 223 VAL A N 1
ATOM 977 C CA . VAL A 1 116 ? 31.248 36.432 6.460 1.00 46.29 223 VAL A CA 1
ATOM 978 C C . VAL A 1 116 ? 32.112 36.799 5.247 1.00 46.22 223 VAL A C 1
ATOM 979 O O . VAL A 1 116 ? 32.325 35.962 4.376 1.00 45.73 223 VAL A O 1
ATOM 983 N N . THR A 1 117 ? 32.639 38.029 5.253 1.00 46.22 224 THR A N 1
ATOM 984 C CA . THR A 1 117 ? 33.489 38.587 4.177 1.00 46.43 224 THR A CA 1
ATOM 985 C C . THR A 1 117 ? 34.833 37.865 4.060 1.00 46.29 224 THR A C 1
ATOM 986 O O . THR A 1 117 ? 35.296 37.570 2.951 1.00 46.48 224 THR A O 1
ATOM 990 N N . LEU A 1 118 ? 35.442 37.566 5.201 1.00 46.47 225 LEU A N 1
ATOM 991 C CA . LEU A 1 118 ? 36.656 36.746 5.242 1.00 46.70 225 LEU A CA 1
ATOM 992 C C . LEU A 1 118 ? 36.519 35.395 4.489 1.00 47.44 225 LEU A C 1
ATOM 993 O O . LEU A 1 118 ? 37.453 34.959 3.785 1.00 48.05 225 LEU A O 1
ATOM 998 N N . ALA A 1 119 ? 35.381 34.726 4.666 1.00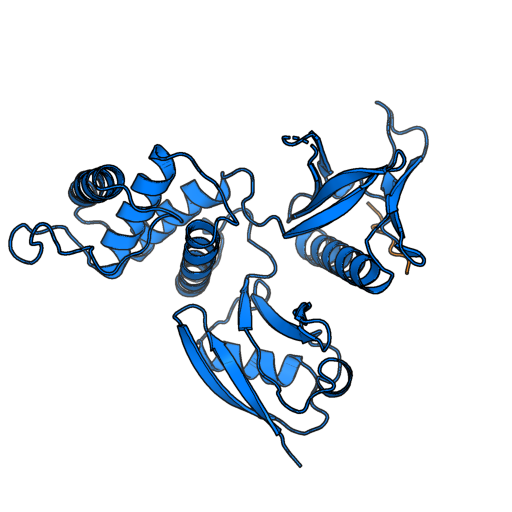 47.91 226 ALA A N 1
ATOM 999 C CA . ALA A 1 119 ? 35.133 33.421 4.042 1.00 47.85 226 ALA A CA 1
ATOM 1000 C C . ALA A 1 119 ? 34.880 33.593 2.519 1.00 48.26 226 ALA A C 1
ATOM 1001 O O . ALA A 1 119 ? 35.410 32.859 1.674 1.00 48.62 226 ALA A O 1
ATOM 1003 N N . LEU A 1 120 ? 34.064 34.578 2.175 1.00 48.12 227 LEU A N 1
ATOM 1004 C CA . LEU A 1 120 ? 33.836 34.890 0.772 1.00 47.78 227 LEU A CA 1
ATOM 1005 C C . LEU A 1 120 ? 35.144 35.250 0.058 1.00 47.12 227 LEU A C 1
ATOM 1006 O O . LEU A 1 120 ? 35.432 34.726 -1.030 1.00 45.65 227 LEU A O 1
ATOM 1011 N N . LEU A 1 121 ? 35.939 36.123 0.676 1.00 46.51 228 LEU A N 1
ATOM 1012 C CA . LEU A 1 121 ? 37.182 36.562 0.029 1.00 46.24 228 LEU A CA 1
ATOM 1013 C C . LEU A 1 121 ? 38.112 35.366 -0.095 1.00 45.70 228 LEU A C 1
ATOM 1014 O O . LEU A 1 121 ? 38.654 35.133 -1.168 1.00 46.53 228 LEU A O 1
ATOM 1019 N N . GLY A 1 122 ? 38.268 34.614 0.993 1.00 46.05 229 GLY A N 1
ATOM 1020 C CA . GLY A 1 122 ? 38.987 33.333 1.000 1.00 45.80 229 GLY A CA 1
ATOM 1021 C C . GLY A 1 122 ? 38.644 32.377 -0.131 1.00 45.67 229 GLY A C 1
ATOM 1022 O O . GLY A 1 122 ? 39.531 31.827 -0.774 1.00 45.70 229 GLY A O 1
ATOM 1023 N N . SER A 1 123 ? 37.346 32.162 -0.356 1.00 46.29 230 SER A N 1
ATOM 1024 C CA . SER A 1 123 ? 36.831 31.236 -1.388 1.00 46.17 230 SER A CA 1
ATOM 1025 C C . SER A 1 123 ? 37.154 31.657 -2.867 1.00 45.85 230 SER A C 1
ATOM 1026 O O . SER A 1 123 ? 37.337 30.819 -3.766 1.00 45.48 230 SER A O 1
ATOM 1029 N N . TYR A 1 124 ? 37.199 32.969 -3.088 1.00 45.99 231 TYR A N 1
ATOM 1030 C CA . TYR A 1 124 ? 37.637 33.556 -4.312 1.00 45.97 231 TYR A CA 1
ATOM 1031 C C . TYR A 1 124 ? 39.143 33.350 -4.489 1.00 46.59 231 TYR A C 1
ATOM 1032 O O . TYR A 1 124 ? 39.595 33.116 -5.592 1.00 47.65 231 TYR A O 1
ATOM 1041 N N . THR A 1 125 ? 39.927 33.435 -3.414 1.00 46.20 232 THR A N 1
ATOM 1042 C CA . THR A 1 125 ? 41.357 33.236 -3.505 1.00 46.11 232 THR A CA 1
ATOM 1043 C C . THR A 1 125 ? 41.619 31.803 -3.958 1.00 47.20 232 THR A C 1
ATOM 1044 O O . THR A 1 125 ? 42.514 31.541 -4.798 1.00 49.02 232 THR A O 1
ATOM 1048 N N . VAL A 1 126 ? 40.837 30.885 -3.389 1.00 47.00 233 VAL A N 1
ATOM 1049 C CA . VAL A 1 126 ? 41.034 29.462 -3.551 1.00 45.96 233 VAL A CA 1
ATOM 1050 C C . VAL A 1 126 ? 40.679 29.060 -4.994 1.00 45.73 233 VAL A C 1
ATOM 1051 O O . VAL A 1 126 ? 41.412 28.290 -5.624 1.00 44.57 233 VAL A O 1
ATOM 1055 N N . GLN A 1 127 ? 39.568 29.605 -5.501 1.00 45.67 234 GLN A N 1
ATOM 1056 C CA . GLN A 1 127 ? 39.122 29.430 -6.895 1.00 46.09 234 GLN A CA 1
ATOM 1057 C C . GLN A 1 127 ? 40.122 30.026 -7.877 1.00 46.23 234 GLN A C 1
ATOM 1058 O O . GLN A 1 127 ? 40.379 29.461 -8.951 1.00 47.03 234 GLN A O 1
ATOM 1064 N N . SER A 1 128 ? 40.656 31.188 -7.552 1.00 46.18 235 SER A N 1
ATOM 1065 C CA . SER A 1 128 ? 41.731 31.749 -8.382 1.00 46.38 235 SER A CA 1
ATOM 1066 C C . SER A 1 128 ? 42.985 30.841 -8.428 1.00 46.32 235 SER A C 1
ATOM 1067 O O . SER A 1 128 ? 43.475 30.514 -9.511 1.00 47.14 235 SER A O 1
ATOM 1070 N N . GLU A 1 129 ? 43.499 30.443 -7.260 1.00 45.98 236 GLU A N 1
ATOM 1071 C CA . GLU A 1 129 ? 44.793 29.732 -7.195 1.00 46.00 236 GLU A CA 1
ATOM 1072 C C . GLU A 1 129 ? 44.664 28.238 -7.507 1.00 45.51 236 GLU A C 1
ATOM 1073 O O . GLU A 1 129 ? 45.538 27.667 -8.141 1.00 44.78 236 GLU A O 1
ATOM 1079 N N . LEU A 1 130 ? 43.558 27.619 -7.093 1.00 45.04 237 LEU A N 1
ATOM 1080 C CA . LEU A 1 130 ? 43.419 26.195 -7.213 1.00 45.18 237 LEU A CA 1
ATOM 1081 C C . LEU A 1 130 ? 42.522 25.789 -8.350 1.00 45.06 237 LEU A C 1
ATOM 1082 O O . LEU A 1 130 ? 42.709 24.702 -8.902 1.00 44.77 237 LEU A O 1
ATOM 1087 N N . GLY A 1 131 ? 41.575 26.642 -8.721 1.00 45.50 238 GLY A N 1
ATOM 1088 C CA . GLY A 1 131 ? 40.579 26.274 -9.721 1.00 45.48 238 GLY A CA 1
ATOM 1089 C C . GLY A 1 131 ? 39.378 25.618 -9.075 1.00 45.82 238 GLY A C 1
ATOM 1090 O O . GLY A 1 131 ? 39.116 25.778 -7.864 1.00 45.91 238 GLY A O 1
ATOM 1091 N N . ASP A 1 132 ? 38.618 24.907 -9.908 1.00 46.17 239 ASP A N 1
ATOM 1092 C CA . ASP A 1 132 ? 37.382 24.229 -9.482 1.00 45.54 239 ASP A CA 1
ATOM 1093 C C . ASP A 1 132 ? 37.626 23.253 -8.348 1.00 45.53 239 ASP A C 1
ATOM 1094 O O . ASP A 1 132 ? 38.622 22.523 -8.355 1.00 44.92 239 ASP A O 1
ATOM 1099 N N . TYR A 1 133 ? 36.713 23.273 -7.373 1.00 45.56 240 TYR A N 1
ATOM 1100 C CA . TYR A 1 133 ? 36.617 22.224 -6.373 1.00 45.46 240 TYR A CA 1
ATOM 1101 C C . TYR A 1 133 ? 36.441 20.856 -7.031 1.00 45.52 240 TYR A C 1
ATOM 1102 O O . TYR A 1 133 ? 35.693 20.720 -7.979 1.00 45.76 240 TYR A O 1
ATOM 1111 N N . ASP A 1 134 ? 37.134 19.854 -6.507 1.00 46.07 241 ASP A N 1
ATOM 1112 C CA . ASP A 1 134 ? 36.967 18.463 -6.927 1.00 46.50 241 ASP A CA 1
ATOM 1113 C C . ASP A 1 134 ? 37.250 17.530 -5.726 1.00 46.60 241 ASP A C 1
ATOM 1114 O O . ASP A 1 134 ? 38.349 17.566 -5.184 1.00 46.13 241 ASP A O 1
ATOM 1119 N N . PRO A 1 135 ? 36.270 16.696 -5.301 1.00 47.17 242 PRO A N 1
ATOM 1120 C CA . PRO A 1 135 ? 36.537 15.718 -4.196 1.00 47.50 242 PRO A CA 1
ATOM 1121 C C . PRO A 1 135 ? 37.814 14.841 -4.338 1.00 48.02 242 PRO A C 1
ATOM 1122 O O . PRO A 1 135 ? 38.231 14.205 -3.352 1.00 48.35 242 PRO A O 1
ATOM 1126 N N . ASP A 1 136 ? 38.409 14.814 -5.545 1.00 48.36 243 ASP A N 1
ATOM 1127 C CA . ASP A 1 136 ? 39.549 13.923 -5.893 1.00 48.36 243 ASP A CA 1
ATOM 1128 C C . ASP A 1 136 ? 40.941 14.609 -5.935 1.00 48.58 243 ASP A C 1
ATOM 1129 O O . ASP A 1 136 ? 41.976 13.931 -5.908 1.00 48.71 243 ASP A O 1
ATOM 1134 N N . GLU A 1 137 ? 40.966 15.929 -6.058 1.00 48.28 244 GLU A N 1
ATOM 1135 C CA . GLU A 1 137 ? 42.180 16.690 -5.830 1.00 48.39 244 GLU A CA 1
ATOM 1136 C C . GLU A 1 137 ? 42.117 17.297 -4.422 1.00 48.59 244 GLU A C 1
ATOM 1137 O O . GLU A 1 137 ? 43.157 17.619 -3.811 1.00 48.73 244 GLU A O 1
ATOM 1143 N N . CYS A 1 138 ? 40.888 17.441 -3.914 1.00 48.70 245 CYS A N 1
ATOM 1144 C CA . CYS A 1 138 ? 40.617 18.140 -2.654 1.00 48.63 245 CYS A CA 1
ATOM 1145 C C . CYS A 1 138 ? 40.297 17.166 -1.545 1.00 48.57 245 CYS A C 1
ATOM 1146 O O . CYS A 1 138 ? 39.223 16.558 -1.538 1.00 48.73 245 CYS A O 1
ATOM 1149 N N . GLY A 1 139 ? 41.292 16.951 -0.706 1.00 48.67 246 GLY A N 1
ATOM 1150 C CA . GLY A 1 139 ? 41.112 16.187 0.493 1.00 48.64 246 GLY A CA 1
ATOM 1151 C C . GLY A 1 139 ? 40.226 17.132 1.236 1.00 48.71 246 GLY A C 1
ATOM 1152 O O . GLY A 1 139 ? 39.509 17.899 0.604 1.00 48.97 246 GLY A O 1
ATOM 1153 N N . SER A 1 140 ? 40.282 17.099 2.555 1.00 48.14 247 SER A N 1
ATOM 1154 C CA . SER A 1 140 ? 39.531 18.048 3.351 1.00 47.66 247 SER A CA 1
ATOM 1155 C C . SER A 1 140 ? 40.601 18.834 4.066 1.00 46.65 247 SER A C 1
ATOM 1156 O O . SER A 1 140 ? 40.448 19.288 5.189 1.00 46.68 247 SER A O 1
ATOM 1159 N N . ASP A 1 141 ? 41.686 19.007 3.334 1.00 45.31 248 ASP A N 1
ATOM 1160 C CA . ASP A 1 141 ? 42.957 19.382 3.865 1.00 43.87 248 ASP A CA 1
ATOM 1161 C C . ASP A 1 141 ? 43.721 20.146 2.772 1.00 42.96 248 ASP A C 1
ATOM 1162 O O . ASP A 1 141 ? 44.857 20.553 2.937 1.00 41.85 248 ASP A O 1
ATOM 1167 N N . TYR A 1 142 ? 43.045 20.345 1.656 1.00 42.11 249 TYR A N 1
ATOM 1168 C CA . TYR A 1 142 ? 43.621 20.947 0.473 1.00 42.14 249 TYR A CA 1
ATOM 1169 C C . TYR A 1 142 ? 43.928 22.446 0.540 1.00 41.77 249 TYR A C 1
ATOM 1170 O O . TYR A 1 142 ? 44.643 22.966 -0.284 1.00 41.17 249 TYR A O 1
ATOM 1179 N N . ILE A 1 143 ? 43.404 23.112 1.549 1.00 42.27 250 ILE A N 1
ATOM 1180 C CA . ILE A 1 143 ? 43.604 24.561 1.781 1.00 42.89 250 ILE A CA 1
ATOM 1181 C C . ILE A 1 143 ? 44.399 24.867 3.072 1.00 43.52 250 ILE A C 1
ATOM 1182 O O . ILE A 1 143 ? 44.201 25.912 3.718 1.00 43.99 250 ILE A O 1
ATOM 1187 N N . SER A 1 144 ? 45.292 23.953 3.438 1.00 43.95 251 SER A N 1
ATOM 1188 C CA . SER A 1 144 ? 46.075 24.092 4.662 1.00 44.53 251 SER A CA 1
ATOM 1189 C C . SER A 1 144 ? 47.177 25.141 4.542 1.00 45.10 251 SER A C 1
ATOM 1190 O O . SER A 1 144 ? 47.673 25.647 5.549 1.00 44.82 251 SER A O 1
ATOM 1193 N N . GLU A 1 145 ? 47.560 25.462 3.311 1.00 46.04 252 GLU A N 1
ATOM 1194 C CA . GLU A 1 145 ? 48.624 26.431 3.070 1.00 46.70 252 GLU A CA 1
ATOM 1195 C C . GLU A 1 145 ? 48.128 27.867 3.206 1.00 46.32 252 GLU A C 1
ATOM 1196 O O . GLU A 1 145 ? 48.816 28.721 3.766 1.00 46.17 252 GLU A O 1
ATOM 1202 N N . PHE A 1 146 ? 46.932 28.126 2.689 1.00 46.43 253 PHE A N 1
ATOM 1203 C CA . PHE A 1 146 ? 46.343 29.468 2.727 1.00 45.93 253 PHE A CA 1
ATOM 1204 C C . PHE A 1 146 ? 46.106 30.037 4.123 1.00 45.59 253 PHE A C 1
ATOM 1205 O O . PHE A 1 146 ? 45.554 29.348 4.984 1.00 45.60 253 PHE A O 1
ATOM 1213 N N . ARG A 1 147 ? 46.521 31.298 4.322 1.00 45.66 254 ARG A N 1
ATOM 1214 C CA . ARG A 1 147 ? 46.111 32.140 5.468 1.00 45.60 254 ARG A CA 1
ATOM 1215 C C . ARG A 1 147 ? 44.968 33.049 5.015 1.00 45.13 254 ARG A C 1
ATOM 1216 O O . ARG A 1 147 ? 45.095 33.680 3.977 1.00 44.47 254 ARG A O 1
ATOM 1224 N N . PHE A 1 148 ? 43.868 33.136 5.779 1.00 45.10 255 PHE A N 1
ATOM 1225 C CA . PHE A 1 148 ? 42.663 33.915 5.364 1.00 45.23 255 PHE A CA 1
ATOM 1226 C C . PHE A 1 148 ? 42.341 35.149 6.211 1.00 45.04 255 PHE A C 1
ATOM 1227 O O . PHE A 1 148 ? 41.580 36.031 5.787 1.00 45.54 255 PHE A O 1
ATOM 1235 N N . ALA A 1 149 ? 42.967 35.219 7.379 1.00 45.00 256 ALA A N 1
ATOM 1236 C CA . ALA A 1 149 ? 42.488 36.010 8.506 1.00 44.47 256 ALA A CA 1
ATOM 1237 C C . ALA A 1 149 ? 43.649 35.967 9.449 1.00 43.91 256 ALA A C 1
ATOM 1238 O O . ALA A 1 149 ? 44.425 35.028 9.377 1.00 43.41 256 ALA A O 1
ATOM 1240 N N . PRO A 1 150 ? 43.795 36.974 10.319 1.00 43.74 257 PRO A N 1
ATOM 1241 C CA . PRO A 1 150 ? 44.812 36.840 11.340 1.00 44.36 257 PRO A CA 1
ATOM 1242 C C . PRO A 1 150 ? 44.666 35.512 12.081 1.00 44.51 257 PRO A C 1
ATOM 1243 O O . PRO A 1 150 ? 45.668 34.898 12.448 1.00 44.49 257 PRO A O 1
ATOM 1247 N N . ASN A 1 151 ? 43.434 35.049 12.256 1.00 44.83 258 ASN A N 1
ATOM 1248 C CA . ASN A 1 151 ? 43.205 33.832 13.012 1.00 45.32 258 ASN A CA 1
ATOM 1249 C C . ASN A 1 151 ? 42.291 32.842 12.298 1.00 45.42 258 ASN A C 1
ATOM 1250 O O . ASN A 1 151 ? 41.206 33.199 11.840 1.00 45.56 258 ASN A O 1
ATOM 1255 N N . HIS A 1 152 ? 42.749 31.591 12.224 1.00 45.70 259 HIS A N 1
ATOM 1256 C CA . HIS A 1 152 ? 42.053 30.540 11.501 1.00 45.83 259 HIS A CA 1
ATOM 1257 C C . HIS A 1 152 ? 41.156 29.746 12.411 1.00 45.97 259 HIS A C 1
ATOM 1258 O O . HIS A 1 152 ? 41.636 29.045 13.288 1.00 46.39 259 HIS A O 1
ATOM 1265 N N . THR A 1 153 ? 39.847 29.872 12.208 1.00 45.81 260 THR A N 1
ATOM 1266 C CA . THR A 1 153 ? 38.885 29.024 12.863 1.00 45.40 260 THR A CA 1
ATOM 1267 C C . THR A 1 153 ? 38.697 27.857 11.924 1.00 45.15 260 THR A C 1
ATOM 1268 O O . THR A 1 153 ? 38.733 28.024 10.722 1.00 44.82 260 THR A O 1
ATOM 1272 N N . LYS A 1 154 ? 38.510 26.665 12.465 1.00 45.26 261 LYS A N 1
ATOM 1273 C CA . LYS A 1 154 ? 38.203 25.506 11.635 1.00 45.26 261 LYS A CA 1
ATOM 1274 C C . LYS A 1 154 ? 36.827 25.682 10.993 1.00 45.10 261 LYS A C 1
ATOM 1275 O O . LYS A 1 154 ? 36.478 24.944 10.086 1.00 45.08 261 LYS A O 1
ATOM 1281 N N . GLU A 1 155 ? 36.056 26.664 11.464 1.00 45.07 262 GLU A N 1
ATOM 1282 C CA . GLU A 1 155 ? 34.750 26.981 10.892 1.00 45.27 262 GLU A CA 1
ATOM 1283 C C . GLU A 1 155 ? 34.841 27.996 9.743 1.00 45.04 262 GLU A C 1
ATOM 1284 O O . GLU A 1 155 ? 34.043 27.931 8.809 1.00 44.31 262 GLU A O 1
ATOM 1290 N N . LEU A 1 156 ? 35.806 28.924 9.807 1.00 45.40 263 LEU A N 1
ATOM 1291 C CA . LEU A 1 156 ? 36.172 29.767 8.640 1.00 45.81 263 LEU A CA 1
ATOM 1292 C C . LEU A 1 156 ? 36.605 28.875 7.486 1.00 45.26 263 LEU A C 1
ATOM 1293 O O . LEU A 1 156 ? 36.151 29.034 6.379 1.00 44.69 263 LEU A O 1
ATOM 1298 N N . GLU A 1 157 ? 37.462 27.913 7.793 1.00 45.98 264 GLU A N 1
ATOM 1299 C CA . GLU A 1 157 ? 37.961 26.940 6.833 1.00 46.51 264 GLU A CA 1
ATOM 1300 C C . GLU A 1 157 ? 36.849 26.128 6.153 1.00 46.64 264 GLU A C 1
ATOM 1301 O O . GLU A 1 157 ? 36.873 25.935 4.936 1.00 46.79 264 GLU A O 1
ATOM 1307 N N . ASP A 1 158 ? 35.874 25.665 6.929 1.00 46.43 265 ASP A N 1
ATOM 1308 C CA . ASP A 1 158 ? 34.742 24.940 6.360 1.00 46.52 265 ASP A CA 1
ATOM 1309 C C . ASP A 1 158 ? 33.887 25.820 5.444 1.00 46.66 265 ASP A C 1
ATOM 1310 O O . ASP A 1 158 ? 33.401 25.346 4.420 1.00 46.55 265 ASP A O 1
ATOM 1315 N N . LYS A 1 159 ? 33.719 27.094 5.817 1.00 46.93 266 LYS A N 1
ATOM 1316 C CA . LYS A 1 159 ? 32.905 28.070 5.056 1.00 46.79 266 LYS A CA 1
ATOM 1317 C C . LYS A 1 159 ? 33.588 28.487 3.742 1.00 47.07 266 LYS A C 1
ATOM 1318 O O . LYS A 1 159 ? 32.928 28.637 2.701 1.00 47.58 266 LYS A O 1
ATOM 1324 N N . VAL A 1 160 ? 34.906 28.670 3.793 1.00 46.56 267 VAL A N 1
ATOM 1325 C CA . VAL A 1 160 ? 35.684 28.858 2.585 1.00 46.62 267 VAL A CA 1
ATOM 1326 C C . VAL A 1 160 ? 35.461 27.669 1.625 1.00 46.96 267 VAL A C 1
ATOM 1327 O O . VAL A 1 160 ? 35.192 27.872 0.441 1.00 46.85 267 VAL A O 1
ATOM 1331 N N . ILE A 1 161 ? 35.528 26.434 2.141 1.00 47.27 268 ILE A N 1
ATOM 1332 C CA . ILE A 1 161 ? 35.309 25.225 1.302 1.00 47.36 268 ILE A CA 1
ATOM 1333 C C . ILE A 1 161 ? 33.895 25.210 0.682 1.00 47.77 268 ILE A C 1
ATOM 1334 O O . ILE A 1 161 ? 33.762 24.972 -0.531 1.00 47.51 268 ILE 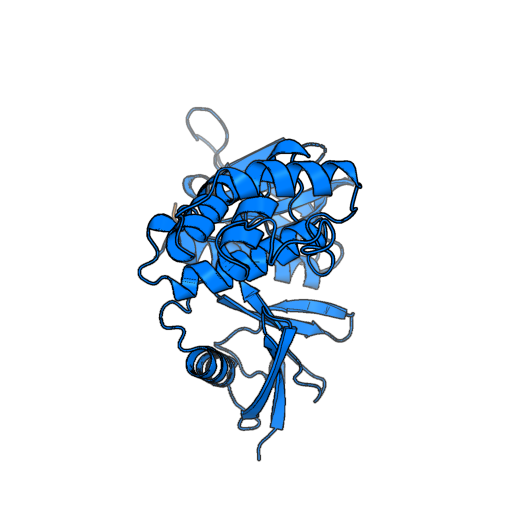A O 1
ATOM 1339 N N . GLU A 1 162 ? 32.873 25.470 1.517 1.00 47.41 269 GLU A N 1
ATOM 1340 C CA . GLU A 1 162 ? 31.461 25.540 1.089 1.00 47.36 269 GLU A CA 1
ATOM 1341 C C . GLU A 1 162 ? 31.271 26.537 -0.061 1.00 47.49 269 GLU A C 1
ATOM 1342 O O . GLU A 1 162 ? 30.654 26.210 -1.091 1.00 47.25 269 GLU A O 1
ATOM 1348 N N . LEU A 1 163 ? 31.810 27.745 0.118 1.00 47.06 270 LEU A N 1
ATOM 1349 C CA . LEU A 1 163 ? 31.658 28.784 -0.883 1.00 46.98 270 LEU A CA 1
ATOM 1350 C C . LEU A 1 163 ? 32.471 28.464 -2.148 1.00 46.54 270 LEU A C 1
ATOM 1351 O O . LEU A 1 163 ? 32.027 28.744 -3.238 1.00 46.42 270 LEU A O 1
ATOM 1356 N N . HIS A 1 164 ? 33.629 27.831 -1.982 1.00 46.44 271 HIS A N 1
ATOM 1357 C CA . HIS A 1 164 ? 34.500 27.407 -3.085 1.00 46.31 271 HIS A CA 1
ATOM 1358 C C . HIS A 1 164 ? 33.774 26.474 -4.041 1.00 46.79 271 HIS A C 1
ATOM 1359 O O . HIS A 1 164 ? 33.878 26.626 -5.284 1.00 45.92 271 HIS A O 1
ATOM 1366 N N . LYS A 1 165 ? 33.080 25.494 -3.433 1.00 47.20 272 LYS A N 1
ATOM 1367 C CA . LYS A 1 165 ? 32.219 24.538 -4.141 1.00 46.97 272 LYS A CA 1
ATOM 1368 C C . LYS A 1 165 ? 31.187 25.227 -5.036 1.00 46.65 272 LYS A C 1
ATOM 1369 O O . LYS A 1 165 ? 30.867 24.715 -6.103 1.00 47.00 272 LYS A O 1
ATOM 1375 N N . SER A 1 166 ? 30.672 26.370 -4.606 1.00 46.61 273 SER A N 1
ATOM 1376 C CA . SER A 1 166 ? 29.708 27.143 -5.419 1.00 46.77 273 SER A CA 1
ATOM 1377 C C . SER A 1 166 ? 30.330 27.953 -6.568 1.00 46.64 273 SER A C 1
ATOM 1378 O O . SER A 1 166 ? 29.641 28.316 -7.503 1.00 46.69 273 SER A O 1
ATOM 1381 N N . HIS A 1 167 ? 31.630 28.233 -6.515 1.00 47.38 274 HIS A N 1
ATOM 1382 C CA . HIS A 1 167 ? 32.298 29.072 -7.550 1.00 47.66 274 HIS A CA 1
ATOM 1383 C C . HIS A 1 167 ? 32.744 28.289 -8.794 1.00 47.71 274 HIS A C 1
ATOM 1384 O O . HIS A 1 167 ? 33.571 28.745 -9.574 1.00 48.38 274 HIS A O 1
ATOM 1391 N N . ARG A 1 168 ? 32.197 27.109 -8.964 1.00 47.60 275 ARG A N 1
ATOM 1392 C CA . ARG A 1 168 ? 32.653 26.191 -9.975 1.00 47.91 275 ARG A CA 1
ATOM 1393 C C . ARG A 1 168 ? 32.438 26.742 -11.391 1.00 47.38 275 ARG A C 1
ATOM 1394 O O . ARG A 1 168 ? 31.363 27.190 -11.711 1.00 47.94 275 ARG A O 1
ATOM 1402 N N . GLY A 1 169 ? 33.481 26.726 -12.213 1.00 46.87 276 GLY A N 1
ATOM 1403 C CA . GLY A 1 169 ? 33.431 27.242 -13.569 1.00 46.56 276 GLY A CA 1
ATOM 1404 C C . GLY A 1 169 ? 34.116 28.599 -13.654 1.00 47.16 276 GLY A C 1
ATOM 1405 O O . GLY A 1 169 ? 34.457 29.056 -14.744 1.00 48.10 276 GLY A O 1
ATOM 1406 N N . MET A 1 170 ? 34.366 29.222 -12.508 1.00 46.02 277 MET A N 1
ATOM 1407 C CA . MET A 1 170 ? 34.866 30.577 -12.445 1.00 46.08 277 MET A CA 1
ATOM 1408 C C . MET A 1 170 ? 36.394 30.671 -12.696 1.00 45.18 277 MET A C 1
ATOM 1409 O O . MET A 1 170 ? 37.192 29.941 -12.105 1.00 44.90 277 MET A O 1
ATOM 1414 N N . THR A 1 171 ? 36.763 31.513 -13.659 1.00 45.31 278 THR A N 1
ATOM 1415 C CA . THR A 1 171 ? 38.146 31.735 -14.081 1.00 45.10 278 THR A CA 1
ATOM 1416 C C . THR A 1 171 ? 38.838 32.586 -13.042 1.00 45.38 278 THR A C 1
ATOM 1417 O O . THR A 1 171 ? 38.169 33.246 -12.250 1.00 45.99 278 THR A O 1
ATOM 1421 N N . PRO A 1 172 ? 40.179 32.539 -12.998 1.00 46.12 279 PRO A N 1
ATOM 1422 C CA . PRO A 1 172 ? 40.938 33.426 -12.067 1.00 45.98 279 PRO A CA 1
ATOM 1423 C C . PRO A 1 172 ? 40.585 34.896 -12.221 1.00 46.18 279 PRO A C 1
ATOM 1424 O O . PRO A 1 172 ? 40.296 35.549 -11.247 1.00 46.60 279 PRO A O 1
ATOM 1428 N N . ALA A 1 173 ? 40.522 35.386 -13.447 1.00 45.98 280 ALA A N 1
ATOM 1429 C CA . ALA A 1 173 ? 40.167 36.773 -13.677 1.00 45.68 280 ALA A CA 1
ATOM 1430 C C . ALA A 1 173 ? 38.847 37.138 -12.975 1.00 45.94 280 ALA A C 1
ATOM 1431 O O . ALA A 1 173 ? 38.770 38.179 -12.331 1.00 46.71 280 ALA A O 1
ATOM 1433 N N . GLU A 1 174 ? 37.825 36.278 -13.089 1.00 45.53 281 GLU A N 1
ATOM 1434 C CA . GLU A 1 174 ? 36.566 36.465 -12.400 1.00 44.87 281 GLU A CA 1
ATOM 1435 C C . GLU A 1 174 ? 36.611 36.261 -10.861 1.00 45.18 281 GLU A C 1
ATOM 1436 O O . GLU A 1 174 ? 35.994 37.047 -10.116 1.00 44.46 281 GLU A O 1
ATOM 1442 N N . ALA A 1 175 ? 37.295 35.204 -10.372 1.00 45.18 282 ALA A N 1
ATOM 1443 C CA . ALA A 1 175 ? 37.477 35.071 -8.914 1.00 45.48 282 ALA A CA 1
ATOM 1444 C C . ALA A 1 175 ? 38.072 36.338 -8.367 1.00 45.03 282 ALA A C 1
ATOM 1445 O O . ALA A 1 175 ? 37.615 36.846 -7.375 1.00 45.09 282 ALA A O 1
ATOM 1447 N N . GLU A 1 176 ? 39.066 36.880 -9.044 1.00 45.58 283 GLU A N 1
ATOM 1448 C CA . GLU A 1 176 ? 39.772 38.045 -8.578 1.00 45.43 283 GLU A CA 1
ATOM 1449 C C . GLU A 1 176 ? 38.964 39.304 -8.608 1.00 44.21 283 GLU A C 1
ATOM 1450 O O . GLU A 1 176 ? 39.075 40.129 -7.755 1.00 44.42 283 GLU A O 1
ATOM 1456 N N . MET A 1 177 ? 38.162 39.430 -9.636 1.00 43.34 284 MET A N 1
ATOM 1457 C CA . MET A 1 177 ? 37.285 40.538 -9.798 1.00 43.10 284 MET A CA 1
ATOM 1458 C C . MET A 1 177 ? 36.236 40.598 -8.730 1.00 40.09 284 MET A C 1
ATOM 1459 O O . MET A 1 177 ? 35.934 41.638 -8.236 1.00 38.17 284 MET A O 1
ATOM 1464 N N . HIS A 1 178 ? 35.698 39.452 -8.377 1.00 38.70 285 HIS A N 1
ATOM 1465 C CA . HIS A 1 178 ? 34.768 39.342 -7.290 1.00 38.03 285 HIS A CA 1
ATOM 1466 C C . HIS A 1 178 ? 35.430 39.641 -5.985 1.00 37.52 285 HIS A C 1
ATOM 1467 O O . HIS A 1 178 ? 34.905 40.379 -5.202 1.00 38.94 285 HIS A O 1
ATOM 1474 N N . PHE A 1 179 ? 36.570 39.024 -5.738 1.00 38.82 286 PHE A N 1
ATOM 1475 C CA . PHE A 1 179 ? 37.450 39.433 -4.647 1.00 38.76 286 PHE A CA 1
ATOM 1476 C C . PHE A 1 179 ? 37.598 40.977 -4.529 1.00 37.39 286 PHE A C 1
ATOM 1477 O O . PHE A 1 179 ? 37.317 41.524 -3.507 1.00 39.83 286 PHE A O 1
ATOM 1485 N N . LEU A 1 180 ? 37.900 41.679 -5.613 1.00 36.79 287 LEU A N 1
ATOM 1486 C CA . LEU A 1 180 ? 38.119 43.122 -5.539 1.00 37.58 287 LEU A CA 1
ATOM 1487 C C . LEU A 1 180 ? 36.856 43.929 -5.229 1.00 37.98 287 LEU A C 1
ATOM 1488 O O . LEU A 1 180 ? 36.920 44.870 -4.459 1.00 38.09 287 LEU A O 1
ATOM 1493 N N . GLU A 1 181 ? 35.696 43.497 -5.738 1.00 39.15 288 GLU A N 1
ATOM 1494 C CA . GLU A 1 181 ? 34.455 44.182 -5.518 1.00 39.73 288 GLU A CA 1
ATOM 1495 C C . GLU A 1 181 ? 34.037 44.080 -4.085 1.00 40.38 288 GLU A C 1
ATOM 1496 O O . GLU A 1 181 ? 33.474 45.037 -3.573 1.00 40.89 288 GLU A O 1
ATOM 1502 N N . ASN A 1 182 ? 34.257 42.935 -3.421 1.00 40.92 289 ASN A N 1
ATOM 1503 C CA . ASN A 1 182 ? 33.871 42.850 -1.975 1.00 40.42 289 ASN A CA 1
ATOM 1504 C C . ASN A 1 182 ? 34.894 43.592 -1.165 1.00 39.80 289 ASN A C 1
ATOM 1505 O O . ASN A 1 182 ? 34.550 44.215 -0.244 1.00 40.85 289 ASN A O 1
ATOM 1510 N N . ALA A 1 183 ? 36.155 43.479 -1.512 1.00 40.09 290 ALA A N 1
ATOM 1511 C CA . ALA A 1 183 ? 37.250 44.188 -0.795 1.00 40.89 290 ALA A CA 1
ATOM 1512 C C . ALA A 1 183 ? 37.190 45.730 -0.825 1.00 41.36 290 ALA A C 1
ATOM 1513 O O . ALA A 1 183 ? 37.474 46.361 0.185 1.00 43.21 290 ALA A O 1
ATOM 1515 N N . LYS A 1 184 ? 36.911 46.323 -1.987 1.00 41.00 291 LYS A N 1
ATOM 1516 C CA . LYS A 1 184 ? 36.896 47.774 -2.144 1.00 41.15 291 LYS A CA 1
ATOM 1517 C C . LYS A 1 184 ? 35.755 48.446 -1.319 1.00 41.29 291 LYS A C 1
ATOM 1518 O O . LYS A 1 184 ? 35.811 49.630 -0.979 1.00 40.59 291 LYS A O 1
ATOM 1524 N N . LYS A 1 185 ? 34.723 47.672 -1.008 1.00 42.53 292 LYS A N 1
ATOM 1525 C CA . LYS A 1 185 ? 33.588 48.159 -0.216 1.00 43.29 292 LYS A CA 1
ATOM 1526 C C . LYS A 1 185 ? 33.929 48.158 1.293 1.00 43.97 292 LYS A C 1
ATOM 1527 O O . LYS A 1 185 ? 33.140 48.645 2.075 1.00 43.77 292 LYS A O 1
ATOM 1533 N N . LEU A 1 186 ? 35.061 47.579 1.708 1.00 44.55 293 LEU A N 1
ATOM 1534 C CA . LEU A 1 186 ? 35.367 47.471 3.129 1.00 44.58 293 LEU A CA 1
ATOM 1535 C C . LEU A 1 186 ? 35.752 48.850 3.628 1.00 45.78 293 LEU A C 1
ATOM 1536 O O . LEU A 1 186 ? 36.262 49.702 2.885 1.00 45.52 293 LEU A O 1
ATOM 1541 N N . SER A 1 187 ? 35.544 49.029 4.918 1.00 47.21 294 SER A N 1
ATOM 1542 C CA . SER A 1 187 ? 35.632 50.313 5.584 1.00 48.24 294 SER A CA 1
ATOM 1543 C C . SER A 1 187 ? 37.034 50.870 5.588 1.00 48.25 294 SER A C 1
ATOM 1544 O O . SER A 1 187 ? 37.233 52.056 5.311 1.00 48.93 294 SER A O 1
ATOM 1547 N N . MET A 1 188 ? 38.015 50.018 5.879 1.00 47.81 295 MET A N 1
ATOM 1548 C CA . MET A 1 188 ? 39.410 50.442 5.873 1.00 47.79 295 MET A CA 1
ATOM 1549 C C . MET A 1 188 ? 40.135 50.209 4.512 1.00 47.63 295 MET A C 1
ATOM 1550 O O . MET A 1 188 ? 41.379 50.374 4.437 1.00 46.55 295 MET A O 1
ATOM 1555 N N . TYR A 1 189 ? 39.395 49.833 3.454 1.00 46.30 296 TYR A N 1
ATOM 1556 C CA . TYR A 1 189 ? 40.025 49.613 2.139 1.00 46.15 296 TYR A CA 1
ATOM 1557 C C . TYR A 1 189 ? 40.871 50.797 1.705 1.00 46.46 296 TYR A C 1
ATOM 1558 O O . TYR A 1 189 ? 40.361 51.902 1.453 1.00 46.37 296 TYR A O 1
ATOM 1567 N N . GLY A 1 190 ? 42.175 50.532 1.596 1.00 47.73 297 GLY A N 1
ATOM 1568 C CA . GLY A 1 190 ? 43.108 51.477 1.067 1.00 48.44 297 GLY A CA 1
ATOM 1569 C C . GLY A 1 190 ? 43.533 52.602 1.997 1.00 49.29 297 GLY A C 1
ATOM 1570 O O . GLY A 1 190 ? 44.295 53.486 1.545 1.00 51.40 297 GLY A O 1
ATOM 1571 N N . VAL A 1 191 ? 43.142 52.536 3.283 1.00 48.62 298 VAL A N 1
ATOM 1572 C CA . VAL A 1 191 ? 43.385 53.618 4.248 1.00 47.73 298 VAL A CA 1
ATOM 1573 C C . VAL A 1 191 ? 44.740 53.420 4.932 1.00 47.73 298 VAL A C 1
ATOM 1574 O O . VAL A 1 191 ? 45.040 52.381 5.527 1.00 47.62 298 VAL A O 1
ATOM 1578 N N . ASP A 1 192 ? 45.582 54.441 4.810 1.00 47.22 299 ASP A N 1
ATOM 1579 C CA . ASP A 1 192 ? 46.881 54.469 5.431 1.00 46.43 299 ASP A CA 1
ATOM 1580 C C . ASP A 1 192 ? 46.672 55.140 6.778 1.00 45.42 299 ASP A C 1
ATOM 1581 O O . ASP A 1 192 ? 46.380 56.316 6.811 1.00 45.07 299 ASP A O 1
ATOM 1586 N N . LEU A 1 193 ? 46.780 54.371 7.859 1.00 43.98 300 LEU A N 1
ATOM 1587 C CA . LEU A 1 193 ? 46.474 54.826 9.193 1.00 43.90 300 LEU A CA 1
ATOM 1588 C C . LEU A 1 193 ? 47.703 55.346 9.920 1.00 42.43 300 LEU A C 1
ATOM 1589 O O . LEU A 1 193 ? 48.742 54.698 9.936 1.00 41.70 300 LEU A O 1
ATOM 1594 N N . HIS A 1 194 ? 47.578 56.514 10.533 1.00 41.42 301 HIS A N 1
ATOM 1595 C CA . HIS A 1 194 ? 48.691 57.137 11.232 1.00 41.24 301 HIS A CA 1
ATOM 1596 C C . HIS A 1 194 ? 48.205 57.529 12.605 1.00 41.00 301 HIS A C 1
ATOM 1597 O O . HIS A 1 194 ? 47.209 58.177 12.691 1.00 40.56 301 HIS A O 1
ATOM 1604 N N . HIS A 1 195 ? 48.922 57.154 13.665 1.00 41.49 302 HIS A N 1
ATOM 1605 C CA . HIS A 1 195 ? 48.685 57.630 15.029 1.00 41.20 302 HIS A CA 1
ATOM 1606 C C . HIS A 1 195 ? 48.947 59.125 15.200 1.00 40.75 302 HIS A C 1
ATOM 1607 O O . HIS A 1 195 ? 49.936 59.666 14.758 1.00 40.05 302 HIS A O 1
ATOM 1614 N N . ALA A 1 196 ? 48.061 59.775 15.920 1.00 41.11 303 ALA A N 1
ATOM 1615 C CA . ALA A 1 196 ? 48.132 61.207 16.159 1.00 41.00 303 ALA A CA 1
ATOM 1616 C C . ALA A 1 196 ? 47.365 61.449 17.431 1.00 40.55 303 ALA A C 1
ATOM 1617 O O . ALA A 1 196 ? 46.705 60.549 17.949 1.00 39.95 303 ALA A O 1
ATOM 1619 N N . LYS A 1 197 ? 47.479 62.672 17.929 1.00 40.96 304 LYS A N 1
ATOM 1620 C CA . LYS A 1 197 ? 46.664 63.172 19.022 1.00 41.24 304 LYS A CA 1
ATOM 1621 C C . LYS A 1 197 ? 45.909 64.387 18.519 1.00 41.26 304 LYS A C 1
ATOM 1622 O O . LYS A 1 197 ? 46.417 65.176 17.734 1.00 41.34 304 LYS A O 1
ATOM 1628 N N . ASP A 1 198 ? 44.683 64.537 18.971 1.00 42.51 305 ASP A N 1
ATOM 1629 C CA . ASP A 1 198 ? 43.934 65.738 18.656 1.00 43.26 305 ASP A CA 1
ATOM 1630 C C . ASP A 1 198 ? 44.312 66.863 19.600 1.00 43.79 305 ASP A C 1
ATOM 1631 O O . ASP A 1 198 ? 45.200 66.726 20.435 1.00 44.25 305 ASP A O 1
ATOM 1636 N N . SER A 1 199 ? 43.592 67.973 19.475 1.00 44.89 306 SER A N 1
ATOM 1637 C CA . SER A 1 199 ? 43.872 69.216 20.208 1.00 44.09 306 SER A CA 1
ATOM 1638 C C . SER A 1 199 ? 43.690 69.103 21.737 1.00 44.29 306 SER A C 1
ATOM 1639 O O . SER A 1 199 ? 44.291 69.884 22.499 1.00 44.85 306 SER A O 1
ATOM 1642 N N . GLU A 1 200 ? 42.901 68.124 22.167 1.00 44.03 307 GLU A N 1
ATOM 1643 C CA . GLU A 1 200 ? 42.690 67.876 23.588 1.00 43.56 307 GLU A CA 1
ATOM 1644 C C . GLU A 1 200 ? 43.681 66.848 24.130 1.00 43.39 307 GLU A C 1
ATOM 1645 O O . GLU A 1 200 ? 43.790 66.662 25.342 1.00 43.40 307 GLU A O 1
ATOM 1651 N N . GLY A 1 201 ? 44.400 66.182 23.230 1.00 43.25 308 GLY A N 1
ATOM 1652 C CA . GLY A 1 201 ? 45.371 65.181 23.630 1.00 42.77 308 GLY A CA 1
ATOM 1653 C C . GLY A 1 201 ? 44.800 63.789 23.670 1.00 42.24 308 GLY A C 1
ATOM 1654 O O . GLY A 1 201 ? 45.379 62.900 24.250 1.00 41.83 308 GLY A O 1
ATOM 1655 N N . VAL A 1 202 ? 43.662 63.597 23.032 1.00 42.29 309 VAL A N 1
ATOM 1656 C CA . VAL A 1 202 ? 43.050 62.295 22.932 1.00 42.53 309 VAL A CA 1
ATOM 1657 C C . VAL A 1 202 ? 43.652 61.605 21.694 1.00 42.74 309 VAL A C 1
ATOM 1658 O O . VAL A 1 202 ? 43.773 62.226 20.656 1.00 42.43 309 VAL A O 1
ATOM 1662 N N . GLU A 1 203 ? 44.022 60.331 21.842 1.00 43.36 310 GLU A N 1
ATOM 1663 C CA . GLU A 1 203 ? 44.764 59.593 20.841 1.00 44.11 310 GLU A CA 1
ATOM 1664 C C . GLU A 1 203 ? 43.724 59.108 19.834 1.00 44.02 310 GLU A C 1
ATOM 1665 O O . GLU A 1 203 ? 42.691 58.504 20.195 1.00 44.02 310 GLU A O 1
ATOM 1671 N N . ILE A 1 204 ? 44.008 59.452 18.582 1.00 44.18 311 ILE A N 1
ATOM 1672 C CA . ILE A 1 204 ? 43.172 59.174 17.406 1.00 44.77 311 ILE A CA 1
ATOM 1673 C C . ILE A 1 204 ? 44.076 58.653 16.271 1.00 45.57 311 ILE A C 1
ATOM 1674 O O . ILE A 1 204 ? 45.305 58.652 16.398 1.00 45.27 311 ILE A O 1
ATOM 1679 N N . MET A 1 205 ? 43.447 58.228 15.179 1.00 46.36 312 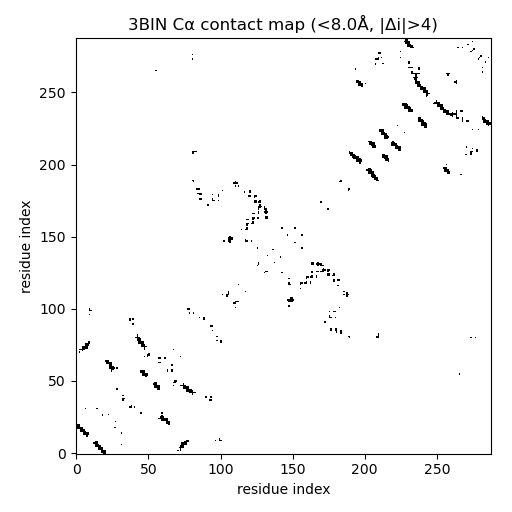MET A N 1
ATOM 1680 C CA . MET A 1 205 ? 44.158 57.748 14.002 1.00 47.91 312 MET A CA 1
ATOM 1681 C C . MET A 1 205 ? 43.701 58.511 12.761 1.00 46.74 312 MET A C 1
ATOM 1682 O O . MET A 1 205 ? 42.505 58.643 12.504 1.00 46.41 312 MET A O 1
ATOM 1687 N N . LEU A 1 206 ? 44.664 59.022 12.001 1.00 45.69 313 LEU A N 1
ATOM 1688 C CA . LEU A 1 206 ? 44.365 59.797 10.803 1.00 44.93 313 LEU A CA 1
ATOM 1689 C C . LEU A 1 206 ? 44.627 58.987 9.539 1.00 45.35 313 LEU A C 1
ATOM 1690 O O . LEU A 1 206 ? 45.775 58.812 9.129 1.00 44.88 313 LEU A O 1
ATOM 1695 N N . GLY A 1 207 ? 43.556 58.496 8.925 1.00 45.38 314 GLY A N 1
ATOM 1696 C CA . GLY A 1 207 ? 43.669 57.714 7.706 1.00 45.08 314 GLY A CA 1
ATOM 1697 C C . GLY A 1 207 ? 43.641 58.554 6.442 1.00 45.16 314 GLY A C 1
ATOM 1698 O O . GLY A 1 207 ? 42.924 59.515 6.374 1.00 44.06 314 GLY A O 1
ATOM 1699 N N . VAL A 1 208 ? 44.459 58.179 5.450 1.00 46.23 315 VAL A N 1
ATOM 1700 C CA . VAL A 1 208 ? 44.459 58.792 4.118 1.00 45.98 315 VAL A CA 1
ATOM 1701 C C . VAL A 1 208 ? 43.992 57.754 3.114 1.00 45.53 315 VAL A C 1
ATOM 1702 O O . VAL A 1 208 ? 44.486 56.645 3.122 1.00 44.15 315 VAL A O 1
ATOM 1706 N N . CYS A 1 209 ? 43.087 58.152 2.218 1.00 45.75 316 CYS A N 1
ATOM 1707 C CA . CYS A 1 209 ? 42.729 57.356 1.046 1.00 46.02 316 CYS A CA 1
ATOM 1708 C C . CYS A 1 209 ? 42.282 58.221 -0.132 1.00 45.35 316 CYS A C 1
ATOM 1709 O O . CYS A 1 209 ? 42.401 59.437 -0.108 1.00 45.03 316 CYS A O 1
ATOM 1712 N N . ALA A 1 210 ? 41.833 57.556 -1.183 1.00 44.63 317 ALA A N 1
ATOM 1713 C CA . ALA A 1 210 ? 41.398 58.194 -2.409 1.00 45.03 317 ALA A CA 1
ATOM 1714 C C . ALA A 1 210 ? 40.341 59.280 -2.143 1.00 44.84 317 ALA A C 1
ATOM 1715 O O . ALA A 1 210 ? 40.339 60.339 -2.764 1.00 45.02 317 ALA A O 1
ATOM 1717 N N . SER A 1 211 ? 39.428 59.010 -1.228 1.00 44.46 318 SER A N 1
ATOM 1718 C CA . SER A 1 211 ? 38.316 59.915 -1.059 1.00 45.36 318 SER A CA 1
ATOM 1719 C C . SER A 1 211 ? 38.646 61.159 -0.178 1.00 44.35 318 SER A C 1
ATOM 1720 O O . SER A 1 211 ? 38.086 62.231 -0.376 1.00 44.07 318 SER A O 1
ATOM 1723 N N . GLY A 1 212 ? 39.555 61.011 0.769 1.00 43.76 319 GLY A N 1
ATOM 1724 C CA . GLY A 1 212 ? 39.902 62.106 1.634 1.00 44.70 319 GLY A CA 1
ATOM 1725 C C . GLY A 1 212 ? 40.693 61.678 2.861 1.00 44.67 319 GLY A C 1
ATOM 1726 O O . GLY A 1 212 ? 41.375 60.647 2.840 1.00 43.60 319 GLY A O 1
ATOM 1727 N N . LEU A 1 213 ? 40.617 62.515 3.898 1.00 45.21 320 LEU A N 1
ATOM 1728 C CA . LEU A 1 213 ? 41.224 62.249 5.211 1.00 45.84 320 LEU A CA 1
ATOM 1729 C C . LEU A 1 213 ? 40.116 61.800 6.199 1.00 45.98 320 LEU A C 1
ATOM 1730 O O . LEU A 1 213 ? 39.027 62.328 6.170 1.00 45.54 320 LEU A O 1
ATOM 1735 N N . LEU A 1 214 ? 40.422 60.793 7.020 1.00 46.33 321 LEU A N 1
ATOM 1736 C CA . LEU A 1 214 ? 39.540 60.167 8.012 1.00 45.90 321 LEU A CA 1
ATOM 1737 C C . LEU A 1 214 ? 40.157 60.365 9.376 1.00 45.73 321 LEU A C 1
ATOM 1738 O O . LEU A 1 214 ? 41.364 60.206 9.532 1.00 46.20 321 LEU A O 1
ATOM 1743 N N . ILE A 1 215 ? 39.322 60.602 10.370 1.00 45.91 322 ILE A N 1
ATOM 1744 C CA . ILE A 1 215 ? 39.723 60.575 11.760 1.00 46.17 322 ILE A CA 1
ATOM 1745 C C . ILE A 1 215 ? 38.991 59.461 12.455 1.00 45.63 322 ILE 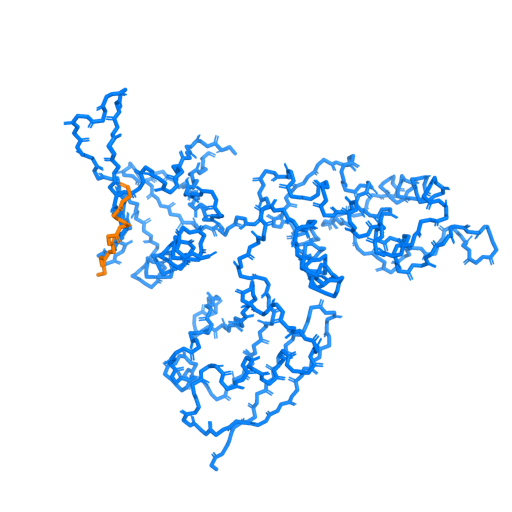A C 1
ATOM 1746 O O . ILE A 1 215 ? 37.802 59.349 12.268 1.00 45.69 322 ILE A O 1
ATOM 1751 N N . TYR A 1 216 ? 39.709 58.623 13.214 1.00 46.03 323 TYR A N 1
ATOM 1752 C CA . TYR A 1 216 ? 39.131 57.546 14.039 1.00 46.49 323 TYR A CA 1
ATOM 1753 C C . TYR A 1 216 ? 39.383 57.781 15.498 1.00 46.72 323 TYR A C 1
ATOM 1754 O O . TYR A 1 216 ? 40.534 57.970 15.900 1.00 45.64 323 TYR A O 1
ATOM 1763 N N . ARG A 1 217 ? 38.323 57.688 16.308 1.00 48.12 324 ARG A N 1
ATOM 1764 C CA . ARG A 1 217 ? 38.472 57.576 17.774 1.00 47.85 324 ARG A CA 1
ATOM 1765 C C . ARG A 1 217 ? 37.517 56.530 18.353 1.00 47.83 324 ARG A C 1
ATOM 1766 O O . ARG A 1 217 ? 37.876 55.365 18.511 1.00 47.34 324 ARG A O 1
ATOM 1774 N N . LEU A 1 220 ? 36.348 52.765 16.114 1.00 48.70 327 LEU A N 1
ATOM 1775 C CA . LEU A 1 220 ? 35.443 53.876 16.292 1.00 48.60 327 LEU A CA 1
ATOM 1776 C C . LEU A 1 220 ? 35.758 54.956 15.313 1.00 48.87 327 LEU A C 1
ATOM 1777 O O . LEU A 1 220 ? 36.473 55.880 15.650 1.00 48.72 327 LEU A O 1
ATOM 1782 N N . ARG A 1 221 ? 35.219 54.853 14.104 1.00 48.90 328 ARG A N 1
ATOM 1783 C CA . ARG A 1 221 ? 35.379 55.934 13.148 1.00 48.84 328 ARG A CA 1
ATOM 1784 C C . ARG A 1 221 ? 34.511 57.121 13.437 1.00 49.23 328 ARG A C 1
ATOM 1785 O O . ARG A 1 221 ? 33.325 57.026 13.667 1.00 49.44 328 ARG A O 1
ATOM 1793 N N . ILE A 1 222 ? 35.161 58.284 13.381 1.00 49.59 329 ILE A N 1
ATOM 1794 C CA . ILE A 1 222 ? 34.538 59.571 13.669 1.00 50.25 329 ILE A CA 1
ATOM 1795 C C . ILE A 1 222 ? 34.315 60.453 12.437 1.00 50.74 329 ILE A C 1
ATOM 1796 O O . ILE A 1 222 ? 33.239 60.418 11.841 1.00 51.77 329 ILE A O 1
ATOM 1801 N N . ASN A 1 223 ? 35.314 61.253 12.059 1.00 49.78 330 ASN A N 1
ATOM 1802 C CA . ASN A 1 223 ? 35.100 62.228 11.010 1.00 48.86 330 ASN A CA 1
ATOM 1803 C C . ASN A 1 223 ? 35.644 61.776 9.664 1.00 48.14 330 ASN A C 1
ATOM 1804 O O . ASN A 1 223 ? 36.247 60.750 9.571 1.00 49.88 330 ASN A O 1
ATOM 1809 N N . ARG A 1 224 ? 35.415 62.551 8.631 1.00 46.71 331 ARG A N 1
ATOM 1810 C CA . ARG A 1 224 ? 35.864 62.245 7.312 1.00 46.96 331 ARG A CA 1
ATOM 1811 C C . ARG A 1 224 ? 35.837 63.519 6.472 1.00 45.02 331 ARG A C 1
ATOM 1812 O O . ARG A 1 224 ? 34.827 64.153 6.366 1.00 45.15 331 ARG A O 1
ATOM 1820 N N . PHE A 1 225 ? 36.945 63.917 5.889 1.00 44.23 332 PHE A N 1
ATOM 1821 C CA . PHE A 1 225 ? 36.988 65.109 5.008 1.00 43.52 332 PHE A CA 1
ATOM 1822 C C . PHE A 1 225 ? 37.350 64.738 3.562 1.00 42.05 332 PHE A C 1
ATOM 1823 O O . PHE A 1 225 ? 38.515 64.493 3.252 1.00 40.54 332 PHE A O 1
ATOM 1831 N N . ALA A 1 226 ? 36.359 64.716 2.684 1.00 41.39 333 ALA A N 1
ATOM 1832 C CA . ALA A 1 226 ? 36.556 64.504 1.248 1.00 42.37 333 ALA A CA 1
ATOM 1833 C C . ALA A 1 226 ? 37.561 65.544 0.763 1.00 42.82 333 ALA A C 1
ATOM 1834 O O . ALA A 1 226 ? 37.555 66.664 1.273 1.00 42.74 333 ALA A O 1
ATOM 1836 N N . TRP A 1 227 ? 38.436 65.176 -0.182 1.00 43.67 334 TRP A N 1
ATOM 1837 C CA . TRP A 1 227 ? 39.442 66.116 -0.726 1.00 44.40 334 TRP A CA 1
ATOM 1838 C C . TRP A 1 227 ? 38.891 67.458 -1.175 1.00 44.91 334 TRP A C 1
ATOM 1839 O O . TRP A 1 227 ? 39.451 68.484 -0.809 1.00 45.72 334 TRP A O 1
ATOM 1850 N N . PRO A 1 228 ? 37.791 67.453 -1.957 1.00 44.70 335 PRO A N 1
ATOM 1851 C CA . PRO A 1 228 ? 37.090 68.676 -2.317 1.00 44.27 335 PRO A CA 1
ATOM 1852 C C . PRO A 1 228 ? 36.942 69.701 -1.200 1.00 44.10 335 PRO A C 1
ATOM 1853 O O . PRO A 1 228 ? 36.857 70.879 -1.483 1.00 44.62 335 PRO A O 1
ATOM 1857 N N . LYS A 1 229 ? 36.903 69.263 0.052 1.00 43.56 336 LYS A N 1
ATOM 1858 C CA . LYS A 1 229 ? 36.702 70.155 1.214 1.00 42.49 336 LYS A CA 1
ATOM 1859 C C . LYS A 1 229 ? 37.970 70.527 1.985 1.00 41.88 336 LYS A C 1
ATOM 1860 O O . LYS A 1 229 ? 37.922 71.295 2.942 1.00 40.98 336 LYS A O 1
ATOM 1866 N N . VAL A 1 230 ? 39.101 69.956 1.568 1.00 41.83 337 VAL A N 1
ATOM 1867 C CA . VAL A 1 230 ? 40.386 70.257 2.157 1.00 42.04 337 VAL A CA 1
ATOM 1868 C C . VAL A 1 230 ? 40.997 71.362 1.286 1.00 42.11 337 VAL A C 1
ATOM 1869 O O . VAL A 1 230 ? 41.228 71.165 0.110 1.00 42.10 337 VAL A O 1
ATOM 1873 N N . LEU A 1 231 ? 41.182 72.545 1.853 1.00 42.35 338 LEU A N 1
ATOM 1874 C CA . LEU A 1 231 ? 41.751 73.669 1.125 1.00 42.29 338 LEU A CA 1
ATOM 1875 C C . LEU A 1 231 ? 43.299 73.698 1.204 1.00 42.31 338 LEU A C 1
ATOM 1876 O O . LEU A 1 231 ? 43.967 74.179 0.306 1.00 41.77 338 LEU A O 1
ATOM 1881 N N . LYS A 1 232 ? 43.850 73.168 2.275 1.00 43.35 339 LYS A N 1
ATOM 1882 C CA . LYS A 1 232 ? 45.262 73.259 2.532 1.00 44.11 339 LYS A CA 1
ATOM 1883 C C . LYS A 1 232 ? 45.686 72.154 3.529 1.00 44.74 339 LYS A C 1
ATOM 1884 O O . LYS A 1 232 ? 44.927 71.801 4.428 1.00 45.33 339 LYS A O 1
ATOM 1890 N N . ILE A 1 233 ? 46.856 71.561 3.315 1.00 45.75 340 ILE A N 1
ATOM 1891 C CA . ILE A 1 233 ? 47.404 70.494 4.165 1.00 45.87 340 ILE A CA 1
ATOM 1892 C C . ILE A 1 233 ? 48.818 70.999 4.482 1.00 46.39 340 ILE A C 1
ATOM 1893 O O . ILE A 1 233 ? 49.560 71.301 3.566 1.00 46.84 340 ILE A O 1
ATOM 1898 N N A SER A 1 234 ? 49.196 71.038 5.752 0.50 46.38 341 SER A N 1
ATOM 1899 N N B SER A 1 234 ? 49.152 71.093 5.771 0.50 46.47 341 SER A N 1
ATOM 1900 C CA A SER A 1 234 ? 50.512 71.521 6.132 0.50 45.99 341 SER A CA 1
ATOM 1901 C CA B SER A 1 234 ? 50.435 71.621 6.256 0.50 46.18 341 SER A CA 1
ATOM 1902 C C A SER A 1 234 ? 51.021 70.942 7.467 0.50 46.06 341 SER A C 1
ATOM 1903 C C B SER A 1 234 ? 51.061 70.770 7.374 0.50 46.24 341 SER A C 1
ATOM 1904 O O A SER A 1 234 ? 50.279 70.406 8.276 0.50 45.62 341 SER A O 1
ATOM 1905 O O B SER A 1 234 ? 50.448 69.858 7.916 0.50 46.32 341 SER A O 1
ATOM 1910 N N . TYR A 1 235 ? 52.318 71.063 7.677 1.00 46.73 342 TYR A N 1
ATOM 1911 C CA . TYR A 1 235 ? 52.942 70.606 8.907 1.00 46.86 342 TYR A CA 1
ATOM 1912 C C . TYR A 1 235 ? 53.898 71.707 9.329 1.00 46.60 342 TYR A C 1
ATOM 1913 O O . TYR A 1 235 ? 54.346 72.528 8.507 1.00 46.10 342 TYR A O 1
ATOM 1922 N N . LYS A 1 236 ? 54.142 71.724 10.632 1.00 47.39 343 LYS A N 1
ATOM 1923 C CA . LYS A 1 236 ? 55.133 72.556 11.271 1.00 47.25 343 LYS A CA 1
ATOM 1924 C C . LYS A 1 236 ? 55.498 71.726 12.466 1.00 47.09 343 LYS A C 1
ATOM 1925 O O . LYS A 1 236 ? 54.626 71.357 13.224 1.00 46.93 343 LYS A O 1
ATOM 1931 N N . ARG A 1 237 ? 56.781 71.419 12.617 1.00 47.69 344 ARG A N 1
ATOM 1932 C CA . ARG A 1 237 ? 57.305 70.674 13.769 1.00 47.96 344 ARG A CA 1
ATOM 1933 C C . ARG A 1 237 ? 56.622 69.267 13.960 1.00 47.35 344 ARG A C 1
ATOM 1934 O O . ARG A 1 237 ? 56.555 68.451 13.027 1.00 45.52 344 ARG A O 1
ATOM 1942 N N . ASN A 1 238 ? 56.119 69.041 15.160 1.00 47.29 345 ASN A N 1
ATOM 1943 C CA . ASN A 1 238 ? 55.373 67.874 15.575 1.00 47.33 345 ASN A CA 1
ATOM 1944 C C . ASN A 1 238 ? 53.969 67.786 15.014 1.00 47.45 345 ASN A C 1
ATOM 1945 O O . ASN A 1 238 ? 53.289 66.804 15.190 1.00 47.87 345 ASN A O 1
ATOM 1950 N N . ASN A 1 239 ? 53.508 68.870 14.436 1.00 47.46 346 ASN A N 1
ATOM 1951 C CA . ASN A 1 239 ? 52.066 69.086 14.142 1.00 46.70 346 ASN A CA 1
ATOM 1952 C C . ASN A 1 239 ? 51.635 69.033 12.691 1.00 45.93 346 ASN A C 1
ATOM 1953 O O . ASN A 1 239 ? 52.348 69.447 11.785 1.00 44.51 346 ASN A O 1
ATOM 1958 N N . PHE A 1 240 ? 50.411 68.566 12.509 1.00 45.88 347 PHE A N 1
ATOM 1959 C CA . PHE A 1 240 ? 49.809 68.386 11.185 1.00 46.54 347 PHE A CA 1
ATOM 1960 C C . PHE A 1 240 ? 48.464 69.164 11.150 1.00 46.51 347 PHE A C 1
ATOM 1961 O O . PHE A 1 240 ? 47.651 69.040 12.047 1.00 46.26 347 PHE A O 1
ATOM 1969 N N . TYR A 1 241 ? 48.264 69.938 10.086 1.00 46.69 348 TYR A N 1
ATOM 1970 C CA . TYR A 1 241 ? 47.144 70.812 9.930 1.00 46.58 348 TYR A CA 1
ATOM 1971 C C . TYR A 1 241 ? 46.422 70.621 8.596 1.00 46.99 348 TYR A C 1
ATOM 1972 O O . TYR A 1 241 ? 47.047 70.454 7.518 1.00 45.05 348 TYR A O 1
ATOM 1981 N N . ILE A 1 242 ? 45.093 70.714 8.706 1.00 47.08 349 ILE A N 1
ATOM 1982 C CA . ILE A 1 242 ? 44.194 70.870 7.565 1.00 47.50 349 ILE A CA 1
ATOM 1983 C C . ILE A 1 242 ? 43.256 72.086 7.740 1.00 46.59 349 ILE A C 1
ATOM 1984 O O . ILE A 1 242 ? 42.727 72.380 8.849 1.00 46.64 349 ILE A O 1
ATOM 1989 N N . LYS A 1 243 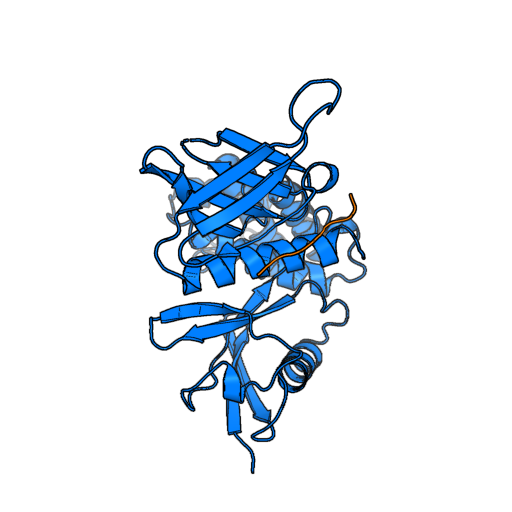? 43.086 72.783 6.623 1.00 45.39 350 LYS A N 1
ATOM 1990 C CA . LYS A 1 243 ? 42.161 73.858 6.506 1.00 45.50 350 LYS A CA 1
ATOM 1991 C C . LYS A 1 243 ? 40.955 73.386 5.718 1.00 44.76 350 LYS A C 1
ATOM 1992 O O . LYS A 1 243 ? 41.082 72.749 4.698 1.00 44.90 350 LYS A O 1
ATOM 1998 N N . ILE A 1 244 ? 39.776 73.690 6.246 1.00 45.04 351 ILE A N 1
ATOM 1999 C CA . ILE A 1 244 ? 38.493 73.290 5.702 1.00 44.88 351 ILE A CA 1
ATOM 2000 C C . ILE A 1 244 ? 37.566 74.503 5.826 1.00 45.32 351 ILE A C 1
ATOM 2001 O O . ILE A 1 244 ? 37.891 75.451 6.552 1.00 43.87 351 ILE A O 1
ATOM 2006 N N A ARG A 1 245 ? 36.447 74.507 5.088 0.50 45.98 352 ARG A N 1
ATOM 2007 N N B ARG A 1 245 ? 36.428 74.426 5.125 0.50 45.65 352 ARG A N 1
ATOM 2008 C CA A ARG A 1 245 ? 35.402 75.535 5.249 0.50 46.12 352 ARG A CA 1
ATOM 2009 C CA B ARG A 1 245 ? 35.357 75.413 5.206 0.50 45.58 352 ARG A CA 1
ATOM 2010 C C A ARG A 1 245 ? 34.194 74.823 5.865 0.50 46.41 352 ARG A C 1
ATOM 2011 C C B ARG A 1 245 ? 34.178 74.728 5.880 0.50 46.08 352 ARG A C 1
ATOM 2012 O O A ARG A 1 245 ? 33.414 74.194 5.152 0.50 46.93 352 ARG A O 1
ATOM 2013 O O B ARG A 1 245 ? 33.406 74.023 5.226 0.50 46.48 352 ARG A O 1
ATOM 2028 N N . PRO A 1 246 ? 34.044 74.903 7.204 1.00 46.17 353 PRO A N 1
ATOM 2029 C CA . PRO A 1 246 ? 32.947 74.225 7.883 1.00 46.60 353 PRO A CA 1
ATOM 2030 C C . PRO A 1 246 ? 31.656 75.007 7.728 1.00 46.98 353 PRO A C 1
ATOM 2031 O O . PRO A 1 246 ? 31.634 76.212 7.287 1.00 48.57 353 PRO A O 1
ATOM 2035 N N . GLY A 1 247 ? 30.567 74.360 8.098 1.00 46.15 354 GLY A N 1
ATOM 2036 C CA . GLY A 1 247 ? 29.291 75.082 8.058 1.00 45.99 354 GLY A CA 1
ATOM 2037 C C . GLY A 1 247 ? 28.596 74.897 6.738 1.00 45.30 354 GLY A C 1
ATOM 2038 O O . GLY A 1 247 ? 29.243 74.674 5.730 1.00 46.07 354 GLY A O 1
ATOM 2039 N N . GLU A 1 248 ? 27.277 74.982 6.749 1.00 44.13 355 GLU A N 1
ATOM 2040 C CA . GLU A 1 248 ? 26.477 74.620 5.586 1.00 43.93 355 GLU A CA 1
ATOM 2041 C C . GLU A 1 248 ? 26.828 75.451 4.328 1.00 43.53 355 GLU A C 1
ATOM 2042 O O . GLU A 1 248 ? 26.726 74.947 3.223 1.00 42.29 355 GLU A O 1
ATOM 2048 N N . PHE A 1 249 ? 27.229 76.709 4.504 1.00 43.95 356 PHE A N 1
ATOM 2049 C CA . PHE A 1 249 ? 27.472 77.592 3.356 1.00 45.01 356 PHE A CA 1
ATOM 2050 C C . PHE A 1 249 ? 28.951 77.933 3.162 1.00 46.19 356 PHE A C 1
ATOM 2051 O O . PHE A 1 249 ? 29.285 78.814 2.320 1.00 45.40 356 PHE A O 1
ATOM 2059 N N . GLU A 1 250 ? 29.812 77.270 3.956 1.00 46.02 357 GLU A N 1
ATOM 2060 C CA . GLU A 1 250 ? 31.244 77.389 3.775 1.00 46.92 357 GLU A CA 1
ATOM 2061 C C . GLU A 1 250 ? 31.667 78.855 3.775 1.00 46.56 357 GLU A C 1
ATOM 2062 O O . GLU A 1 250 ? 32.321 79.323 2.835 1.00 47.06 357 GLU A O 1
ATOM 2068 N N . GLN A 1 251 ? 31.296 79.561 4.845 1.00 46.68 358 GLN A N 1
ATOM 2069 C CA . GLN A 1 251 ? 31.421 81.016 4.905 1.00 47.61 358 GLN A CA 1
ATOM 2070 C C . GLN A 1 251 ? 32.711 81.467 5.542 1.00 46.87 358 GLN A C 1
ATOM 2071 O O . GLN A 1 251 ? 33.031 82.667 5.526 1.00 46.50 358 GLN A O 1
ATOM 2077 N N . PHE A 1 252 ? 33.411 80.506 6.143 1.00 46.49 359 PHE A N 1
ATOM 2078 C CA . PHE A 1 252 ? 34.641 80.765 6.845 1.00 46.33 359 PHE A CA 1
ATOM 2079 C C . PHE A 1 252 ? 35.564 79.575 6.779 1.00 45.09 359 PHE A C 1
ATOM 2080 O O . PHE A 1 252 ? 35.156 78.468 6.455 1.00 43.03 359 PHE A O 1
ATOM 2088 N N . GLU A 1 253 ? 36.816 79.845 7.133 1.00 45.00 360 GLU A N 1
ATOM 2089 C CA . GLU A 1 253 ? 37.857 78.849 7.138 1.00 46.14 360 GLU A CA 1
ATOM 2090 C C . GLU A 1 253 ? 38.213 78.496 8.534 1.00 45.87 360 GLU A C 1
ATOM 2091 O O . GLU A 1 253 ? 38.148 79.308 9.421 1.00 45.58 360 GLU A O 1
ATOM 2097 N N . SER A 1 254 ? 38.547 77.237 8.723 1.00 46.97 361 SER A N 1
ATOM 2098 C CA . SER A 1 254 ? 38.948 76.749 10.012 1.00 47.55 361 SER A CA 1
ATOM 2099 C C . SER A 1 254 ? 40.105 75.793 9.811 1.00 46.66 361 SER A C 1
ATOM 2100 O O . SER A 1 254 ? 40.119 75.037 8.843 1.00 44.85 361 SER A O 1
ATOM 2103 N N . THR A 1 255 ? 41.117 75.925 10.675 1.00 46.54 362 THR A N 1
ATOM 2104 C CA . THR A 1 255 ? 42.289 75.070 10.638 1.00 46.69 362 THR A CA 1
ATOM 2105 C C . THR A 1 255 ? 42.223 74.106 11.808 1.00 46.96 362 THR A C 1
ATOM 2106 O O . THR A 1 255 ? 42.083 74.511 12.951 1.00 46.43 362 THR A O 1
ATOM 2110 N N . ILE A 1 256 ? 42.302 72.820 11.479 1.00 47.16 363 ILE A N 1
ATOM 2111 C CA . ILE A 1 256 ? 42.278 71.751 12.466 1.00 47.86 363 ILE A CA 1
ATOM 2112 C C . ILE A 1 256 ? 43.703 71.152 12.574 1.00 47.22 363 ILE A C 1
ATOM 2113 O O . ILE A 1 256 ? 44.379 70.870 11.550 1.00 46.22 363 ILE A O 1
ATOM 2118 N N . GLY A 1 257 ? 44.096 70.918 13.826 1.00 46.37 364 GLY A N 1
ATOM 2119 C CA . GLY A 1 257 ? 45.440 70.520 14.192 1.00 46.86 364 GLY A CA 1
ATOM 2120 C C . GLY A 1 257 ? 45.547 69.221 14.994 1.00 46.53 364 GLY A C 1
ATOM 2121 O O . GLY A 1 257 ? 44.708 68.918 15.868 1.00 46.19 364 GLY A O 1
ATOM 2122 N N . PHE A 1 258 ? 46.610 68.482 14.686 1.00 46.34 365 PHE A N 1
ATOM 2123 C CA . PHE A 1 258 ? 46.902 67.151 15.247 1.00 46.78 365 PHE A CA 1
ATOM 2124 C C . PHE A 1 258 ? 48.378 67.124 15.649 1.00 46.46 365 PHE A C 1
ATOM 2125 O O . PH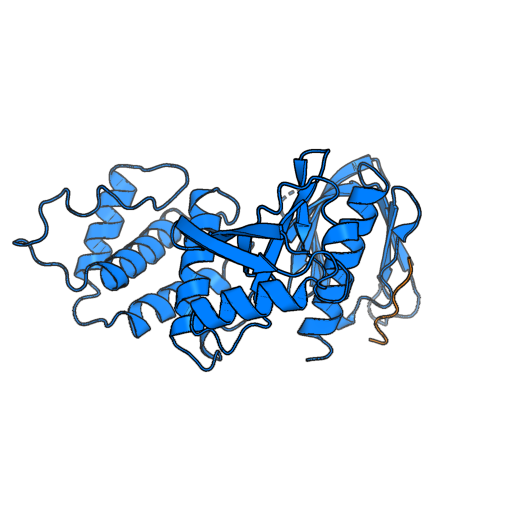E A 1 258 ? 49.206 67.709 14.968 1.00 45.94 365 PHE A O 1
ATOM 2133 N N . LYS A 1 259 ? 48.674 66.536 16.799 1.00 46.68 366 LYS A N 1
ATOM 2134 C CA . LYS A 1 259 ? 50.028 66.473 17.275 1.00 47.25 366 LYS A CA 1
ATOM 2135 C C . LYS A 1 259 ? 50.499 65.067 16.955 1.00 46.48 366 LYS A C 1
ATOM 2136 O O . LYS A 1 259 ? 49.838 64.103 17.270 1.00 45.48 366 LYS A O 1
ATOM 2142 N N . LEU A 1 260 ? 51.608 64.975 16.238 1.00 46.81 367 LEU A N 1
ATOM 2143 C CA . LEU A 1 260 ? 52.176 63.692 15.859 1.00 47.10 367 LEU A CA 1
ATOM 2144 C C . LEU A 1 260 ? 53.403 63.405 16.716 1.00 47.11 367 LEU A C 1
ATOM 2145 O O . LEU A 1 260 ? 53.887 64.311 17.367 1.00 47.92 367 LEU A O 1
ATOM 2150 N N . PRO A 1 261 ? 53.849 62.119 16.783 1.00 46.75 368 PRO A N 1
ATOM 2151 C CA . PRO A 1 261 ? 54.820 61.790 17.807 1.00 46.13 368 PRO A CA 1
ATOM 2152 C C . PRO A 1 261 ? 56.152 62.514 17.657 1.00 45.63 368 PRO A C 1
ATOM 2153 O O . PRO A 1 261 ? 56.865 62.646 18.633 1.00 44.93 368 PRO A O 1
ATOM 2157 N N . ASN A 1 262 ? 56.467 62.988 16.457 1.00 45.12 369 ASN A N 1
ATOM 2158 C CA . ASN A 1 262 ? 57.727 63.677 16.221 1.00 45.00 369 ASN A CA 1
ATOM 2159 C C . ASN A 1 262 ? 57.657 64.366 14.874 1.00 44.41 369 ASN A C 1
ATOM 2160 O O . ASN A 1 262 ? 56.687 64.129 14.140 1.00 44.04 369 ASN A O 1
ATOM 2165 N N . HIS A 1 263 ? 58.632 65.238 14.555 1.00 44.38 370 HIS A N 1
ATOM 2166 C CA . HIS A 1 263 ? 58.569 65.997 13.299 1.00 44.21 370 HIS A CA 1
ATOM 2167 C C . HIS A 1 263 ? 58.506 65.084 12.073 1.00 44.02 370 HIS A C 1
ATOM 2168 O O . HIS A 1 263 ? 57.878 65.411 11.073 1.00 43.51 370 HIS A O 1
ATOM 2175 N N . ARG A 1 264 ? 59.170 63.933 12.152 1.00 43.99 371 ARG A N 1
ATOM 2176 C CA . ARG A 1 264 ? 59.262 63.024 11.028 1.00 43.94 371 ARG A CA 1
ATOM 2177 C C . ARG A 1 264 ? 57.945 62.285 10.774 1.00 42.72 371 ARG A C 1
ATOM 2178 O O . ARG A 1 264 ? 57.628 61.982 9.634 1.00 42.08 371 ARG A O 1
ATOM 2186 N N . ALA A 1 265 ? 57.212 61.955 11.836 1.00 42.39 372 ALA A N 1
ATOM 2187 C CA . ALA A 1 265 ? 55.899 61.332 11.707 1.00 42.72 372 ALA A CA 1
ATOM 2188 C C . ALA A 1 265 ? 54.943 62.343 11.011 1.00 42.91 372 ALA A C 1
ATOM 2189 O O . ALA A 1 265 ? 54.199 61.972 10.121 1.00 42.63 372 ALA A O 1
ATOM 2191 N N . ALA A 1 266 ? 55.047 63.621 11.402 1.00 42.66 373 ALA A N 1
ATOM 2192 C CA . ALA A 1 266 ? 54.295 64.708 10.802 1.00 43.56 373 ALA A CA 1
ATOM 2193 C C . ALA A 1 266 ? 54.637 64.895 9.335 1.00 44.14 373 ALA A C 1
ATOM 2194 O O . ALA A 1 266 ? 53.746 65.056 8.478 1.00 44.46 373 ALA A O 1
ATOM 2196 N N . LYS A 1 267 ? 55.916 64.929 9.045 1.00 45.09 374 LYS A N 1
ATOM 2197 C CA . LYS A 1 267 ? 56.347 65.007 7.661 1.00 45.38 374 LYS A CA 1
ATOM 2198 C C . LYS A 1 267 ? 55.876 63.800 6.812 1.00 44.84 374 LYS A C 1
ATOM 2199 O O . LYS A 1 267 ? 55.399 64.000 5.737 1.00 44.54 374 LYS A O 1
ATOM 2205 N N . ARG A 1 268 ? 55.947 62.566 7.310 1.00 44.83 375 ARG A N 1
ATOM 2206 C CA . ARG A 1 268 ? 55.431 61.393 6.547 1.00 44.89 375 ARG A CA 1
ATOM 2207 C C . ARG A 1 268 ? 53.948 61.474 6.281 1.00 44.53 375 ARG A C 1
ATOM 2208 O O . ARG A 1 268 ? 53.505 61.142 5.209 1.00 45.24 375 ARG A O 1
ATOM 2216 N N . LEU A 1 269 ? 53.171 61.855 7.289 1.00 44.99 376 LEU A N 1
ATOM 2217 C CA . LEU A 1 269 ? 51.710 62.031 7.149 1.00 44.48 376 LEU A CA 1
ATOM 2218 C C . LEU A 1 269 ? 51.443 63.067 6.128 1.00 44.68 376 LEU A C 1
ATOM 2219 O O . LEU A 1 269 ? 50.734 62.809 5.215 1.00 46.63 376 LEU A O 1
ATOM 2224 N N . TRP A 1 270 ? 52.053 64.236 6.248 1.00 45.19 377 TRP A N 1
ATOM 2225 C CA . TRP A 1 270 ? 51.841 65.304 5.291 1.00 45.44 377 TRP A CA 1
ATOM 2226 C C . TRP A 1 270 ? 52.115 64.904 3.844 1.00 46.28 377 TRP A C 1
ATOM 2227 O O . TRP A 1 270 ? 51.343 65.257 2.917 1.00 46.65 377 TRP A O 1
ATOM 2238 N N . LYS A 1 271 ? 53.206 64.186 3.641 1.00 47.63 378 LYS A N 1
ATOM 2239 C CA . LYS A 1 271 ? 53.616 63.780 2.315 1.00 47.90 378 LYS A CA 1
ATOM 2240 C C . LYS A 1 271 ? 52.634 62.810 1.662 1.00 47.95 378 LYS A C 1
ATOM 2241 O O . LYS A 1 271 ? 52.209 62.964 0.507 1.00 47.37 378 LYS A O 1
ATOM 2247 N N . VAL A 1 272 ? 52.295 61.789 2.412 1.00 48.76 379 VAL A N 1
ATOM 2248 C CA . VAL A 1 272 ? 51.276 60.816 2.016 1.00 49.15 379 VAL A CA 1
ATOM 2249 C C . VAL A 1 272 ? 49.931 61.477 1.651 1.00 48.67 379 VAL A C 1
ATOM 2250 O O . VAL A 1 272 ? 49.319 61.153 0.638 1.00 48.38 379 VAL A O 1
ATOM 2254 N N . CYS A 1 273 ? 49.487 62.422 2.453 1.00 48.80 380 CYS A N 1
ATOM 2255 C CA . CYS A 1 273 ? 48.299 63.217 2.125 1.00 47.74 380 CYS A CA 1
ATOM 2256 C C . CYS A 1 273 ? 48.416 64.045 0.851 1.00 46.95 380 CYS A C 1
ATOM 2257 O O . CYS A 1 273 ? 47.503 64.081 0.054 1.00 48.48 380 CYS A O 1
ATOM 2260 N N . VAL A 1 274 ? 49.505 64.765 0.691 1.00 45.69 381 VAL A N 1
ATOM 2261 C CA . VAL A 1 274 ? 49.769 65.533 -0.536 1.00 44.89 381 VAL A CA 1
ATOM 2262 C C . VAL A 1 274 ? 49.777 64.654 -1.809 1.00 44.87 381 VAL A C 1
ATOM 2263 O O . VAL A 1 274 ? 49.179 64.995 -2.839 1.00 43.79 381 VAL A O 1
ATOM 2267 N N . GLU A 1 275 ? 50.464 63.519 -1.702 1.00 45.20 382 GLU A N 1
ATOM 2268 C CA . GLU A 1 275 ? 50.576 62.587 -2.777 1.00 44.88 382 GLU A CA 1
ATOM 2269 C C . GLU A 1 275 ? 49.233 62.013 -3.161 1.00 44.65 382 GLU A C 1
ATOM 2270 O O . GLU A 1 275 ? 48.967 61.867 -4.339 1.00 44.89 382 GLU A O 1
ATOM 2276 N N . HIS A 1 276 ? 48.418 61.651 -2.167 1.00 44.19 383 HIS A N 1
ATOM 2277 C CA . HIS A 1 276 ? 47.070 61.178 -2.405 1.00 43.20 383 HIS A CA 1
ATOM 2278 C C . HIS A 1 276 ? 46.193 62.271 -3.061 1.00 43.00 383 HIS A C 1
ATOM 2279 O O . HIS A 1 276 ? 45.427 62.011 -3.931 1.00 43.10 383 HIS A O 1
ATOM 2286 N N . HIS A 1 277 ? 46.296 63.504 -2.616 1.00 43.09 384 HIS A N 1
ATOM 2287 C CA . HIS A 1 277 ? 45.506 64.531 -3.189 1.00 42.32 384 HIS A CA 1
ATOM 2288 C C . HIS A 1 277 ? 45.934 64.693 -4.657 1.00 42.14 384 HIS A C 1
ATOM 2289 O O . HIS A 1 277 ? 45.082 64.674 -5.532 1.00 42.63 384 HIS A O 1
ATOM 2296 N N . THR A 1 278 ? 47.231 64.839 -4.923 1.00 41.27 385 THR A N 1
ATOM 2297 C CA . THR A 1 278 ? 47.753 64.964 -6.301 1.00 41.46 385 THR A CA 1
ATOM 2298 C C . THR A 1 278 ? 47.318 63.822 -7.239 1.00 40.85 385 THR A C 1
ATOM 2299 O O . THR A 1 278 ? 46.828 64.055 -8.340 1.00 41.33 385 THR A O 1
ATOM 2303 N N . PHE A 1 279 ? 47.470 62.601 -6.772 1.00 40.13 386 PHE A N 1
ATOM 2304 C CA . PHE A 1 279 ? 47.112 61.429 -7.522 1.00 40.55 386 PHE A CA 1
ATOM 2305 C C . PHE A 1 279 ? 45.612 61.338 -7.774 1.00 41.60 386 PHE A C 1
ATOM 2306 O O . PHE A 1 279 ? 45.168 61.082 -8.860 1.00 41.37 386 PHE A O 1
ATOM 2314 N N . PHE A 1 280 ? 44.827 61.475 -6.740 1.00 44.35 387 PHE A N 1
ATOM 2315 C CA . PHE A 1 280 ? 43.415 61.224 -6.882 1.00 46.49 387 PHE A CA 1
ATOM 2316 C C . PHE A 1 280 ? 42.644 62.401 -7.441 1.00 47.00 387 PHE A C 1
ATOM 2317 O O . PHE A 1 280 ? 41.647 62.194 -8.078 1.00 47.08 387 PHE A O 1
ATOM 2325 N N . ARG A 1 281 ? 43.164 63.606 -7.301 1.00 48.76 388 ARG A N 1
ATOM 2326 C CA . ARG A 1 281 ? 42.447 64.796 -7.696 1.00 50.70 388 ARG A CA 1
ATOM 2327 C C . ARG A 1 281 ? 43.098 65.500 -8.885 1.00 52.31 388 ARG A C 1
ATOM 2328 O O . ARG A 1 281 ? 42.418 66.241 -9.604 1.00 52.79 388 ARG A O 1
ATOM 2336 N N . LEU A 1 282 ? 44.405 65.309 -9.071 1.00 53.94 389 LEU A N 1
ATOM 2337 C CA . LEU A 1 282 ? 45.113 65.788 -10.295 1.00 55.03 389 LEU A CA 1
ATOM 2338 C C . LEU A 1 282 ? 45.721 64.562 -11.158 1.00 56.59 389 LEU A C 1
ATOM 2339 O O . LEU A 1 282 ? 46.955 64.417 -11.336 1.00 56.83 389 LEU A O 1
ATOM 2344 N N . LEU A 1 283 ? 44.819 63.678 -11.636 1.00 57.76 390 LEU A N 1
ATOM 2345 C CA . LEU A 1 283 ? 45.107 62.396 -12.383 1.00 57.76 390 LEU A CA 1
ATOM 2346 C C . LEU A 1 283 ? 45.013 61.170 -11.481 1.00 58.45 390 LEU A C 1
ATOM 2347 O O . LEU A 1 283 ? 44.162 60.296 -11.677 1.00 59.01 390 LEU A O 1
ATOM 2352 N N . GLY B 2 5 ? 56.352 73.075 5.823 1.00 69.32 5 GLY B N 1
ATOM 2353 C CA . GLY B 2 5 ? 55.600 72.308 4.847 1.00 68.83 5 GLY B CA 1
ATOM 2354 C C . GLY B 2 5 ? 54.184 72.820 4.673 1.00 68.33 5 GLY B C 1
ATOM 2355 O O . GLY B 2 5 ? 53.391 72.811 5.614 1.00 67.34 5 GLY B O 1
ATOM 2356 N N . THR B 2 6 ? 53.866 73.268 3.463 1.00 68.41 6 THR B N 1
ATOM 2357 C CA . THR B 2 6 ? 52.524 73.792 3.160 1.00 68.44 6 THR B CA 1
ATOM 2358 C C . THR B 2 6 ? 52.121 73.370 1.759 1.00 67.80 6 THR B C 1
ATOM 2359 O O . THR B 2 6 ? 52.906 73.468 0.823 1.00 67.79 6 THR B O 1
ATOM 2363 N N . TYR B 2 7 ? 50.879 72.938 1.608 1.00 67.07 7 TYR B N 1
ATOM 2364 C CA . TYR B 2 7 ? 50.364 72.526 0.308 1.00 67.06 7 TYR B CA 1
ATOM 2365 C C . TYR B 2 7 ? 48.935 73.072 0.089 1.00 67.20 7 TYR B C 1
ATOM 2366 O O . TYR B 2 7 ? 48.053 72.873 0.915 1.00 66.25 7 TYR B O 1
ATOM 2375 N N . PHE B 2 8 ? 48.729 73.772 -1.024 1.00 68.50 8 PHE B N 1
ATOM 2376 C CA . PHE B 2 8 ? 47.394 74.208 -1.431 1.00 69.09 8 PHE B CA 1
ATOM 2377 C C . PHE B 2 8 ? 46.749 73.228 -2.395 1.00 69.43 8 PHE B C 1
ATOM 2378 O O . PHE B 2 8 ? 47.337 72.838 -3.404 1.00 68.96 8 PHE B O 1
ATOM 2386 N N . THR B 2 9 ? 45.521 72.851 -2.067 1.00 69.55 9 THR B N 1
ATOM 2387 C CA . THR B 2 9 ? 44.775 71.931 -2.869 1.00 70.20 9 THR B CA 1
ATOM 2388 C C . THR B 2 9 ? 44.087 72.647 -4.043 1.00 70.60 9 THR B C 1
ATOM 2389 O O . THR B 2 9 ? 43.959 72.052 -5.111 1.00 69.22 9 THR B O 1
ATOM 2393 N N . HIS B 2 10 ? 43.661 73.912 -3.838 1.00 72.36 10 HIS B N 1
ATOM 2394 C CA . HIS B 2 10 ? 42.966 74.750 -4.873 1.00 73.49 10 HIS B CA 1
ATOM 2395 C C . HIS B 2 10 ? 41.634 74.107 -5.251 1.00 74.27 10 HIS B C 1
ATOM 2396 O O . HIS B 2 10 ? 41.276 73.979 -6.449 1.00 74.18 10 HIS B O 1
ATOM 2403 N N . GLU B 2 11 ? 40.893 73.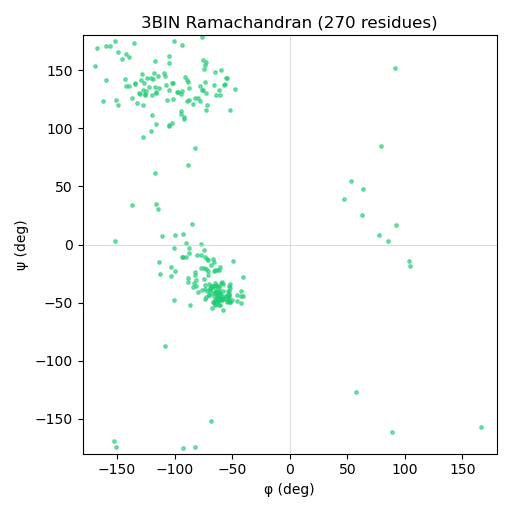736 -4.202 1.00 74.85 11 GLU B N 1
ATOM 2404 C CA . GLU B 2 11 ? 39.805 72.782 -4.318 1.00 75.16 11 GLU B CA 1
ATOM 2405 C C . GLU B 2 11 ? 38.436 73.440 -4.497 1.00 75.26 11 GLU B C 1
ATOM 2406 O O . GLU B 2 11 ? 38.231 74.572 -4.074 1.00 76.06 11 GLU B O 1
#

GO terms:
  GO:0005515 protein binding (F, IPI)
  GO:0005911 cell-cell junction (C, IDA)
  GO:0005829 cytosol (C, TAS)
  GO:0005200 structural constituent of cytoskeleton (F, TAS)
  GO:0030865 cortical cytoskeleton organization (P, TAS)
  GO:0106006 cytoskeletal protein-membrane anchor activity (F, TAS)
  GO:0005886 plasma membrane (C, IDA)
  GO:0030054 cell junction (C, IDA)

B-factor: mean 47.16, std 5.75, range [30.68, 84.97]

Secondary structure (DSSP, 8-state):
-EEEEEEE-TTS-EEEEEEETT-BHHHHHHHHHHHTT-S-GGGEEEEEE-TT--EEEPPTTSBHHHH--SS-EEEEEEESS--S-GGG-S-HHHHHHHHHHHHHHHHTTSS---HHHHHHHHHHHHHHHH-S--TTT--S-TTSS---SSS--HHHHHHHHHHHHHTTT--HHHHHHHHHHHHHTSTTTT-EEEEEE-TT--EEEEEE-SSEEEEE--EEEEEEGGGEEEEEEETTEEEEEE--TTTT-S-EEEEEE-SSHHHHHHHHHHHHHHHHHHH--/-EEE---

CATH classification: 3.10.20.90 (+2 more: 1.20.80.10, 2.30.29.30)

Organism: Homo sapiens (NCBI:txid9606)

Solvent-accessible surface area: 15450 Å² total; per-residue (Å²): 111,61,45,101,0,62,0,79,9,34,103,57,57,91,31,66,16,87,6,66,100,157,9,140,0,72,66,0,20,56,71,0,1,136,97,24,121,4,146,35,58,93,52,10,8,4,10,22,119,35,105,95,100,84,115,20,62,12,43,57,59,100,46,0,101,133,25,9,206,65,52,72,11,77,4,33,2,25,7,29,14,28,6,81,44,0,43,152,10,97,54,77,63,1,17,59,24,2,1,20,7,0,48,73,8,7,38,58,35,126,5,83,31,58,83,101,27,26,0,47,2,4,0,22,10,0,1,14,76,83,24,56,36,48,104,135,142,11,44,106,97,38,1,79,157,36,194,12,5,80,121,80,62,178,107,3,40,95,66,0,23,97,35,0,104,82,16,164,61,32,82,69,38,73,0,14,54,62,6,0,50,37,0,51,151,32,86,22,21,11,24,51,74,32,127,6,94,33,102,142,37,45,137,8,48,0,0,0,14,21,49,0,2,7,15,26,148,161,124,82,69,91,23,25,3,50,100,0,44,42,0,15,25,120,119,47,11,0,62,2,44,16,95,38,53,152,152,65,141,109,83,38,83,50,22,8,98,3,92,65,86,132,14,0,85,50,0,27,76,9,2,9,36,5,0,57,40,46,115,106,197,48,78,37,100,4,164,72

InterPro domains:
  IPR000299 FERM domain [PS50057] (110-391)
  IPR000798 Ezrin/radixin/moesin-like [PR00661] (123-142)
  IPR000798 Ezrin/radixin/moesin-like [PR00661] (173-192)
  IPR000798 Ezrin/radixin/moesin-like [PR00661] (216-237)
  IPR000798 Ezrin/radixin/moesin-like [PR00661] (304-324)
  IPR007477 SAB domain [PF04382] (719-765)
  IPR008379 Band 4.1, C-terminal [PF05902] (973-1079)
  IPR011993 PH-like domain superfamily [G3DSA:2.30.29.30] (296-390)
  IPR014352 FERM/acyl-CoA-binding protein superfamily [G3DSA:1.20.80.10] (188-295)
  IPR014847 FERM adjacent [PF08736] (398-440)
  IPR014847 FERM adjacent [SM01195] (397-443)
  IPR018979 FERM, N-terminal [PF09379] (114-176)
  IPR018980 FERM, C-terminal PH-like domain [PF09380] (305-390)
  IPR018980 FERM, C-terminal PH-like domain [SM01196] (305-395)
  IPR019747 FERM conserved site [PS00660] (164-192)
  IPR019747 FERM conserved site [PS00661] (271-300)
  IPR019748 FERM central domain [PF00373] (192-301)
  IPR019748 FERM central domain [cd14473] (201-293)
  IPR019749 Band 4.1 domain [PR00935] (143-155)
  IPR019749 Band 4.1 domain [PR00935] (207-220)

Foldseek 3Di:
DWAWEWEQALVRDIDIDIDRQFAALLVVLVVVCVVLVNPPSPQKFKWDAEPVRDIATRDRVGGPCVVHVDSHNYIYIAGLAFDLQPVPDPDLSVLVSVLSRVQCCFLVVVFDDDLLLLLLLLLLVCCLPPNADDCVCCPLCNCVVDRRHVDDDVVSSVSNVVVNNVCHPPYNSRSSNSSVVSQSPGDCRAWDWAWWAFPVRQIWIWTDHLQAIWIPPVTDDTDGLVFWPDWDDDWQKTKTWGQDDPVSPDIDITMIGHPTRVSRVRVRVSRVSSCCVNVVD/DDDDPVD

Nearest PDB structures (foldseek):
  3bin-assembly3_A  TM=1.004E+00  e=1.426E-57  Homo sapiens
  3qij-assembly2_B  TM=9.742E-01  e=5.014E-41  Homo sapiens
  3qij-assembly1_A  TM=9.582E-01  e=4.745E-41  Homo sapiens
  6d2k-assembly1_A  TM=9.295E-01  e=3.348E-32  Mus musculus
  6qly-assembly1_A  TM=8.819E-01  e=3.421E-24  Homo sapiens

Radius of gyration: 20.94 Å; Cα contacts (8 Å, |Δi|>4): 517; chains: 2; bounding box: 54×67×41 Å

Sequence (288 aa):
ASMQCKVILLDGSEYTCDVEEKRRSRGQVLFDKVCEHLNLLEKDYFGLTYRDAENQKNWLDPAKEIKKQVRSGAWHHFSFNVKFYPPDPAQLSEDITRYYLCLQLRDDIVSGRLPCSFVTLALLGSYTVQSELGDYDPDECGSDYISEFRFAPNHTKELEDKVIELHKSHRGMTPAEAEMHFLENAKKLSMYGVDLHHAKDSEGVEIMLGVCASGLLIYRLRINRFAWPKVLKISSYKRNNFYIKIRRPGEFEQFESTIGFKLPNHRAAKRLWKVCVEHHTFFRLLGTYFTHE